Protein 1IUE (pdb70)

Nearest PDB structures (foldseek):
  1iue-assembly2_B  TM=1.009E+00  e=5.256E-23  Plasmodium falciparum 3D7
  6xtf-assembly1_D  TM=9.947E-01  e=3.012E-16  Gloeobacter violaceus PCC 7421
  1off-assembly1_A  TM=9.937E-01  e=4.416E-16  Synechocystis sp. PCC 6803
  4zhp-assembly1_A  TM=9.898E-01  e=1.078E-15  Solanum tuberosum
  5h92-assembly1_C  TM=9.887E-01  e=1.306E-15  Zea mays

CATH classification: 3.10.20.30

Secondary structure (DSSP, 8-state):
-EEEEEEEEBTEEEEEEEETTS-HHHHHHHTT-----SS-SSSSSTTEEEEEES-EE-TT--SS-HHHHHTTEEEGGG-EESS-EEEE---HHHHHT-/-EEEEEEEEBTEEEEEEEETTS-HHHHHHHTT-----SS-SSSSSTTEEEEEES-EE-TT--SS-HHHHHTTEEEGGG-EESS-EEEE---HHHHHH-

Sequence (196 aa):
AFYNITLRTNDGEKKIECNEDEYILDASERQNVELPYSCRGGSCSTCAAKLVEGEVDNDDQSYLDEEQIKKKYILLCTCYPKSDCVIETHKEDELHDMAFYNITLRTNDGEKKIECNEDEYILDASERQNVELPYSCRGGSCSTCAAKLVEGEVDNDDQSYLDEEQIKKKYILLCTCYPKSDCVIETHKEDELHDM

B-factor: mean 14.8, std 10.7, range [3.26, 58.79]

GO terms:
  GO:0020011 apicoplast (C, IDA)
  GO:0051537 2 iron, 2 sulfur cluster binding (F, IDA)
  GO:0005515 protein binding (F, IPI)

Organism: Plasmodium falciparum (isolate 3D7) (NCBI:txid36329)

Foldseek 3Di:
DKAWEWEQEPVGIDIWIAALPAFQQVRCVVVPNHAWDDPLQQQDLGWKKFWPDADKDQVSHDNDDPVLVVRRIHRRSRIGGPYHTYMYTPCSVVSVVD/DKAWEWEQEPVGIDIWIAALPAFQQVRCVVVPNHAWDDPLQQQDLGWKKFWPDADKDQVSHDNDDPVLVVRRIHRRSRIGGPYHTYMYTPCSVVSVPD

Structure (mmCIF, N/CA/C/O backbone):
data_1IUE
#
_entry.id   1IUE
#
_cell.length_a   49.000
_cell.length_b   50.573
_cell.length_c   52.480
_cell.angle_alpha   90.00
_cell.angle_beta   115.53
_cell.angle_gamma   90.00
#
_symmetry.space_group_name_H-M   'P 1 21 1'
#
loop_
_entity.id
_entity.type
_entity.pdbx_description
1 polymer FERREDOXIN
2 non-polymer 'SODIUM ION'
3 non-polymer 'FE2/S2 (INORGANIC) CLUSTER'
4 water water
#
loop_
_atom_site.group_PDB
_atom_site.id
_atom_site.type_symbol
_atom_site.label_atom_id
_atom_site.label_alt_id
_atom_site.label_comp_id
_atom_site.label_asym_id
_atom_site.label_entity_id
_atom_site.label_seq_id
_atom_site.pdbx_PDB_ins_code
_atom_site.Cartn_x
_atom_site.Cartn_y
_atom_site.Cartn_z
_atom_site.occupancy
_atom_site.B_iso_or_equiv
_atom_site.auth_seq_id
_atom_site.auth_comp_id
_atom_site.auth_asym_id
_atom_site.auth_atom_id
_atom_site.pdbx_PDB_model_num
ATOM 1 N N . ALA A 1 1 ? 30.268 -2.976 3.402 1.00 8.23 1 ALA A N 1
ATOM 2 C CA . ALA A 1 1 ? 30.665 -4.231 4.099 1.00 8.75 1 ALA A CA 1
ATOM 3 C C . ALA A 1 1 ? 30.766 -5.391 3.118 1.00 8.74 1 ALA A C 1
ATOM 4 O O . ALA A 1 1 ? 30.352 -5.279 1.964 1.00 9.28 1 ALA A O 1
ATOM 6 N N . PHE A 1 2 ? 31.331 -6.499 3.585 1.00 8.07 2 PHE A N 1
ATOM 7 C CA . PHE A 1 2 ? 31.467 -7.699 2.769 1.00 7.74 2 PHE A CA 1
ATOM 8 C C . PHE A 1 2 ? 30.442 -8.718 3.237 1.00 6.90 2 PHE A C 1
ATOM 9 O O . PHE A 1 2 ? 30.082 -8.751 4.412 1.00 5.90 2 PHE A O 1
ATOM 17 N N . TYR A 1 3 ? 29.969 -9.544 2.312 1.00 6.48 3 TYR A N 1
ATOM 18 C CA . TYR A 1 3 ? 29.010 -10.583 2.649 1.00 5.95 3 TYR A CA 1
ATOM 19 C C . TYR A 1 3 ? 29.510 -11.908 2.104 1.00 6.53 3 TYR A C 1
ATOM 20 O O . TYR A 1 3 ? 30.234 -11.949 1.107 1.00 6.51 3 TYR A O 1
ATOM 29 N N . ASN A 1 4 ? 29.143 -12.992 2.774 1.00 6.56 4 ASN A N 1
ATOM 30 C CA . ASN A 1 4 ? 29.562 -14.307 2.329 1.00 6.14 4 ASN A CA 1
ATOM 31 C C . ASN A 1 4 ? 28.500 -14.890 1.420 1.00 6.21 4 ASN A C 1
ATOM 32 O O . ASN A 1 4 ? 27.328 -14.981 1.789 1.00 6.95 4 ASN A O 1
ATOM 37 N N . ILE A 1 5 ? 28.924 -15.269 0.221 1.00 5.61 5 ILE A N 1
ATOM 38 C CA . ILE A 1 5 ? 28.024 -15.824 -0.775 1.00 6.73 5 ILE A CA 1
ATOM 39 C C . ILE A 1 5 ? 28.234 -17.323 -0.923 1.00 7.41 5 ILE A C 1
ATOM 40 O O . ILE A 1 5 ? 29.350 -17.787 -1.169 1.00 8.90 5 ILE A O 1
ATOM 45 N N . THR A 1 6 ? 27.159 -18.080 -0.755 1.00 7.14 6 THR A N 1
ATOM 46 C CA . THR A 1 6 ? 27.228 -19.522 -0.910 1.00 6.30 6 THR A CA 1
ATOM 47 C C . THR A 1 6 ? 26.737 -19.797 -2.321 1.00 7.09 6 THR A C 1
ATOM 48 O O . THR A 1 6 ? 25.554 -19.632 -2.621 1.00 7.87 6 THR A O 1
ATOM 52 N N . LEU A 1 7 ? 27.658 -20.197 -3.188 1.00 5.46 7 LEU A N 1
ATOM 53 C CA . LEU A 1 7 ? 27.330 -20.480 -4.576 1.00 5.91 7 LEU A CA 1
ATOM 54 C C . LEU A 1 7 ? 27.124 -21.968 -4.807 1.00 6.34 7 LEU A C 1
ATOM 55 O O . LEU A 1 7 ? 28.048 -22.765 -4.647 1.00 7.36 7 LEU A O 1
ATOM 60 N N . ARG A 1 8 ? 25.904 -22.339 -5.175 1.00 6.47 8 ARG A N 1
ATOM 61 C CA . ARG A 1 8 ? 25.589 -23.730 -5.453 1.00 7.70 8 ARG A CA 1
ATOM 62 C C . ARG A 1 8 ? 25.613 -23.857 -6.967 1.00 8.91 8 ARG A C 1
ATOM 63 O O . ARG A 1 8 ? 24.635 -23.567 -7.657 1.00 8.50 8 ARG A O 1
ATOM 71 N N . THR A 1 9 ? 26.772 -24.274 -7.465 1.00 10.50 9 THR A N 1
ATOM 72 C CA . THR A 1 9 ? 27.032 -24.408 -8.891 1.00 11.48 9 THR A CA 1
ATOM 73 C C . THR A 1 9 ? 26.788 -25.799 -9.461 1.00 13.48 9 THR A C 1
ATOM 74 O O . THR A 1 9 ? 26.268 -26.685 -8.786 1.00 14.03 9 THR A O 1
ATOM 78 N N . ASN A 1 10 ? 27.174 -25.970 -10.721 1.00 16.41 10 ASN A N 1
ATOM 79 C CA . ASN A 1 10 ? 27.027 -27.244 -11.409 1.00 19.26 10 ASN A CA 1
ATOM 80 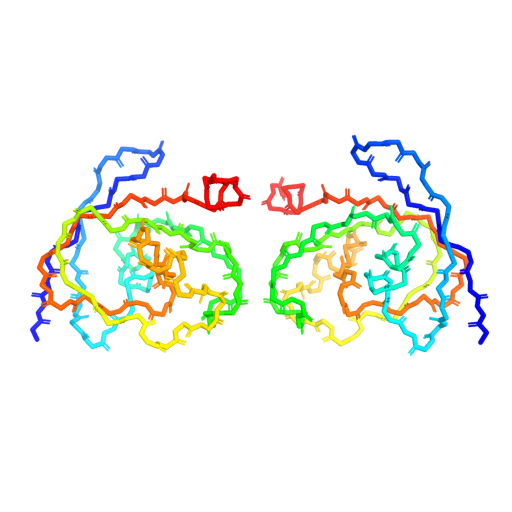C C . ASN A 1 10 ? 28.224 -28.117 -11.053 1.00 20.57 10 ASN A C 1
ATOM 81 O O . ASN A 1 10 ? 28.306 -29.276 -11.459 1.00 22.25 10 ASN A O 1
ATOM 86 N N . ASP A 1 11 ? 29.151 -27.546 -10.290 1.00 20.16 11 ASP A N 1
ATOM 87 C CA . ASP A 1 11 ? 30.350 -28.260 -9.872 1.00 21.61 11 ASP A CA 1
ATOM 88 C C . ASP A 1 11 ? 30.539 -28.183 -8.356 1.00 19.61 11 ASP A C 1
ATOM 89 O O . ASP A 1 11 ? 31.648 -27.968 -7.867 1.00 20.97 11 ASP A O 1
ATOM 94 N N . GLY A 1 12 ? 29.447 -28.352 -7.617 1.00 18.04 12 GLY A N 1
ATOM 95 C CA . GLY A 1 12 ? 29.524 -28.317 -6.167 1.00 15.61 12 GLY A CA 1
ATOM 96 C C . GLY A 1 12 ? 29.235 -26.967 -5.538 1.00 14.40 12 GLY A C 1
ATOM 97 O O . GLY A 1 12 ? 29.012 -25.974 -6.233 1.00 13.89 12 GLY A O 1
ATOM 98 N N . GLU A 1 13 ? 29.241 -26.934 -4.209 1.00 12.99 13 GLU A N 1
ATOM 99 C CA . GLU A 1 13 ? 28.980 -25.704 -3.473 1.00 11.42 13 GLU A CA 1
ATOM 100 C C . GLU A 1 13 ? 30.297 -25.003 -3.180 1.00 12.20 13 GLU A C 1
ATOM 101 O O . GLU A 1 13 ? 31.247 -25.621 -2.696 1.00 11.83 13 GLU A O 1
ATOM 107 N N . LYS A 1 14 ? 30.348 -23.710 -3.481 1.00 10.68 14 LYS A N 1
ATOM 108 C CA . LYS A 1 14 ? 31.551 -22.922 -3.263 1.00 11.33 14 LYS A CA 1
ATOM 109 C C . LYS A 1 14 ? 31.252 -21.718 -2.382 1.00 10.87 14 LYS A C 1
ATOM 110 O O . LYS A 1 14 ? 30.183 -21.118 -2.475 1.00 11.73 14 LYS A O 1
ATOM 116 N N . LYS A 1 15 ? 32.209 -21.373 -1.529 1.00 11.00 15 LYS A N 1
ATOM 117 C CA . LYS A 1 15 ? 32.069 -20.240 -0.625 1.00 10.80 15 LYS A CA 1
ATOM 118 C C . LYS A 1 15 ? 32.980 -19.110 -1.086 1.00 10.56 15 LYS A C 1
ATOM 119 O O . LYS A 1 15 ? 34.185 -19.302 -1.233 1.00 9.81 15 LYS A O 1
ATOM 125 N N . ILE A 1 16 ? 32.405 -17.936 -1.325 1.00 8.82 16 ILE A N 1
ATOM 126 C CA . ILE A 1 16 ? 33.192 -16.776 -1.732 1.00 8.69 16 ILE A CA 1
ATOM 127 C C . ILE A 1 16 ? 32.586 -15.552 -1.065 1.00 7.43 16 ILE A C 1
ATOM 128 O O . ILE A 1 16 ? 31.418 -15.568 -0.685 1.00 9.57 16 ILE A O 1
ATOM 133 N N . GLU A 1 17 ? 33.376 -14.499 -0.893 1.00 7.36 17 GLU A N 1
ATOM 134 C CA . GLU A 1 17 ? 32.833 -13.287 -0.298 1.00 7.56 17 GLU A CA 1
ATOM 135 C C . GLU A 1 17 ? 32.707 -12.265 -1.414 1.00 6.31 17 GLU A C 1
ATOM 136 O O . GLU A 1 17 ? 33.275 -12.436 -2.491 1.00 5.61 17 GLU A O 1
ATOM 142 N N . CYS A 1 18 ? 31.954 -11.205 -1.159 1.00 6.26 18 CYS A N 1
ATOM 143 C CA . CYS A 1 18 ? 31.763 -10.170 -2.161 1.00 5.80 18 CYS A CA 1
ATOM 144 C C . CYS A 1 18 ? 31.427 -8.871 -1.455 1.00 7.10 18 CYS A C 1
ATOM 145 O O . CYS A 1 18 ? 30.606 -8.853 -0.538 1.00 6.86 18 CYS A O 1
ATOM 148 N N . ASN A 1 19 ? 32.077 -7.788 -1.864 1.00 7.38 19 ASN A N 1
ATOM 149 C CA . ASN A 1 19 ? 31.814 -6.494 -1.258 1.00 8.89 19 ASN A CA 1
ATOM 150 C C . ASN A 1 19 ? 30.440 -6.070 -1.743 1.00 7.99 19 ASN A C 1
ATOM 151 O O . ASN A 1 19 ? 30.081 -6.319 -2.895 1.00 7.53 19 ASN A O 1
ATOM 156 N N . GLU A 1 20 ? 29.663 -5.441 -0.871 1.00 6.78 20 GLU A N 1
ATOM 157 C CA . GLU A 1 20 ? 28.330 -5.017 -1.263 1.00 6.19 20 GLU A CA 1
ATOM 158 C C . GLU A 1 20 ? 28.404 -3.967 -2.366 1.00 5.65 20 GLU A C 1
ATOM 159 O O . GLU A 1 20 ? 27.411 -3.689 -3.033 1.00 6.33 20 GLU A O 1
ATOM 165 N N . ASP A 1 21 ? 29.591 -3.402 -2.566 1.00 6.24 21 ASP A N 1
ATOM 166 C CA . ASP A 1 21 ? 29.789 -2.383 -3.592 1.00 6.88 21 ASP A CA 1
ATOM 167 C C . ASP A 1 21 ? 30.384 -2.922 -4.895 1.00 6.47 21 ASP A C 1
ATOM 168 O O . ASP A 1 21 ? 30.840 -2.154 -5.743 1.00 8.20 21 ASP A O 1
ATOM 173 N N . GLU A 1 22 ? 30.381 -4.242 -5.051 1.00 5.28 22 GLU A N 1
ATOM 174 C CA . GLU A 1 22 ? 30.890 -4.862 -6.270 1.00 5.05 22 GLU A CA 1
ATOM 175 C C . GLU A 1 22 ? 29.950 -5.975 -6.707 1.00 5.50 22 GLU A C 1
ATOM 176 O O . GLU A 1 22 ? 29.158 -6.483 -5.908 1.00 4.98 22 GLU A O 1
ATOM 182 N N . TYR A 1 23 ? 30.042 -6.350 -7.978 1.00 5.53 23 TYR A N 1
ATOM 183 C CA . TYR A 1 23 ? 29.197 -7.401 -8.531 1.00 5.25 23 TYR A CA 1
ATOM 184 C C . TYR A 1 23 ? 29.699 -8.789 -8.164 1.00 5.51 23 TYR A C 1
ATOM 185 O O . TYR A 1 23 ? 30.904 -9.044 -8.140 1.00 7.10 23 TYR A O 1
ATOM 194 N N . ILE A 1 24 ? 28.757 -9.684 -7.895 1.00 5.98 24 ILE A N 1
ATOM 195 C CA . ILE A 1 24 ? 29.069 -11.055 -7.516 1.00 5.98 24 ILE A CA 1
ATOM 196 C C . ILE A 1 24 ? 29.925 -11.788 -8.550 1.00 5.79 24 ILE A C 1
ATOM 197 O O . ILE A 1 24 ? 30.817 -12.560 -8.190 1.00 4.85 24 ILE A O 1
ATOM 202 N N . LEU A 1 25 ? 29.671 -11.544 -9.830 1.00 5.08 25 LEU A N 1
ATOM 203 C CA . LEU A 1 25 ? 30.448 -12.206 -10.873 1.00 5.55 25 LEU A CA 1
ATOM 204 C C . LEU A 1 25 ? 31.940 -11.916 -10.747 1.00 5.12 25 LEU A C 1
ATOM 205 O O . LEU A 1 25 ? 32.761 -12.831 -10.787 1.00 6.96 25 LEU A O 1
ATOM 210 N N . ASP A 1 26 ? 32.293 -10.643 -10.594 1.00 5.68 26 ASP A N 1
ATOM 211 C CA . ASP A 1 26 ? 33.699 -10.267 -10.479 1.00 6.16 26 ASP A CA 1
ATOM 212 C C . ASP A 1 26 ? 34.336 -10.828 -9.214 1.00 6.27 26 ASP A C 1
ATOM 213 O O . ASP A 1 26 ? 35.460 -11.326 -9.249 1.00 6.09 26 ASP A O 1
ATOM 218 N N . ALA A 1 27 ? 33.615 -10.758 -8.099 1.00 4.46 27 ALA A N 1
ATOM 219 C CA . ALA A 1 27 ? 34.137 -11.274 -6.838 1.00 5.91 27 ALA A CA 1
ATOM 220 C C . ALA A 1 27 ? 34.387 -12.773 -6.957 1.00 6.54 27 ALA A C 1
ATOM 221 O O . ALA A 1 27 ? 35.434 -13.278 -6.552 1.00 6.46 27 ALA A O 1
ATOM 223 N N . SER A 1 28 ? 33.417 -13.482 -7.523 1.00 5.10 28 SER A N 1
ATOM 224 C CA . SER A 1 28 ? 33.530 -14.924 -7.686 1.00 6.49 28 SER A CA 1
ATOM 225 C C . SER A 1 28 ? 34.740 -15.294 -8.541 1.00 6.82 28 SER A C 1
ATOM 226 O O . SER A 1 28 ? 35.508 -16.194 -8.198 1.00 6.95 28 SER A O 1
ATOM 229 N N . GLU A 1 29 ? 34.914 -14.588 -9.651 1.00 6.10 29 GLU A N 1
ATOM 230 C CA . GLU A 1 29 ? 36.025 -14.862 -10.549 1.00 6.69 29 GLU A CA 1
ATOM 231 C C . GLU A 1 29 ? 37.410 -14.716 -9.925 1.00 7.65 29 GLU A C 1
ATOM 232 O O . GLU A 1 29 ? 38.276 -15.562 -10.147 1.00 6.68 29 GLU A O 1
ATOM 238 N N . ARG A 1 30 ? 37.635 -13.665 -9.142 1.00 6.61 30 ARG A N 1
ATOM 239 C CA . ARG A 1 30 ? 38.958 -13.500 -8.545 1.00 6.83 30 ARG A CA 1
ATOM 240 C C . ARG A 1 30 ? 39.221 -14.553 -7.468 1.00 6.87 30 ARG A C 1
ATOM 241 O O . ARG A 1 30 ? 40.374 -14.824 -7.119 1.00 6.75 30 ARG A O 1
ATOM 249 N N . GLN A 1 31 ? 38.153 -15.152 -6.951 1.00 5.27 31 GLN A N 1
ATOM 250 C CA . GLN A 1 31 ? 38.293 -16.187 -5.934 1.00 6.44 31 GLN A CA 1
ATOM 251 C C . GLN A 1 31 ? 38.243 -17.561 -6.596 1.00 6.22 31 GLN A C 1
ATOM 252 O O . GLN A 1 31 ? 37.962 -18.580 -5.963 1.00 6.65 31 GLN A O 1
ATOM 258 N N . ASN A 1 32 ? 38.514 -17.553 -7.897 1.00 7.34 32 ASN A N 1
ATOM 259 C CA . ASN A 1 32 ? 38.583 -18.755 -8.715 1.00 8.53 32 ASN A CA 1
ATOM 260 C C . ASN A 1 32 ? 37.341 -19.623 -8.854 1.00 9.03 32 ASN A C 1
ATOM 261 O O . ASN A 1 32 ? 37.442 -20.846 -8.980 1.00 10.23 32 ASN A O 1
ATOM 266 N N . VAL A 1 33 ? 36.172 -18.995 -8.827 1.00 7.36 33 VAL A N 1
ATOM 267 C CA . VAL A 1 33 ? 34.922 -19.718 -9.015 1.00 7.52 33 VAL A CA 1
ATOM 268 C C . VAL A 1 33 ? 34.347 -19.208 -10.331 1.00 7.87 33 VAL A C 1
ATOM 269 O O . VAL A 1 33 ? 33.733 -18.143 -10.385 1.00 9.06 33 VAL A O 1
ATOM 273 N N . GLU A 1 34 ? 34.575 -19.975 -11.393 1.00 8.32 34 GLU A N 1
ATOM 274 C CA . GLU A 1 34 ? 34.116 -19.625 -12.733 1.00 10.22 34 GLU A CA 1
ATOM 275 C C . GLU A 1 34 ? 32.598 -19.686 -12.855 1.00 8.25 34 GLU A C 1
ATOM 276 O O . GLU A 1 34 ? 31.979 -20.679 -12.479 1.00 10.66 34 GLU A O 1
ATOM 282 N N . LEU A 1 35 ? 32.008 -18.621 -13.389 1.00 7.44 35 LEU A N 1
ATOM 283 C CA . LEU A 1 35 ? 30.563 -18.553 -13.575 1.00 6.84 35 LEU A CA 1
ATOM 284 C C . LEU A 1 35 ? 30.252 -18.185 -15.023 1.00 6.28 35 LEU A C 1
ATOM 285 O O . LEU A 1 35 ? 31.059 -17.547 -15.698 1.00 7.54 35 LEU A O 1
ATOM 290 N N . PRO A 1 36 ? 29.071 -18.583 -15.522 1.00 6.38 36 PRO A N 1
ATOM 291 C CA . PRO A 1 36 ? 28.707 -18.266 -16.905 1.00 5.94 36 PRO A CA 1
ATOM 292 C C . PRO A 1 36 ? 28.440 -16.782 -17.132 1.00 5.22 36 PRO A C 1
ATOM 293 O O . PRO A 1 36 ? 27.984 -16.076 -16.231 1.00 5.55 36 PRO A O 1
ATOM 297 N N . TYR A 1 37 ? 28.733 -16.322 -18.345 1.00 5.96 37 TYR A N 1
ATOM 298 C CA . TYR A 1 37 ? 28.529 -14.929 -18.721 1.00 7.00 37 TYR A CA 1
ATOM 299 C C . TYR A 1 37 ? 28.844 -14.733 -20.198 1.00 6.41 37 TYR A C 1
ATOM 300 O O . TYR A 1 37 ? 29.430 -15.603 -20.843 1.00 6.78 37 TYR A O 1
ATOM 309 N N . SER A 1 38 ? 28.446 -13.579 -20.725 1.00 7.46 38 SER A N 1
ATOM 310 C CA . SER A 1 38 ? 28.745 -13.229 -22.104 1.00 7.74 38 SER A CA 1
ATOM 311 C C . SER A 1 38 ? 28.853 -11.709 -22.223 1.00 7.77 38 SER A C 1
ATOM 312 O O . SER A 1 38 ? 29.958 -11.178 -22.319 1.00 7.47 38 SER A O 1
ATOM 315 N N . CYS A 1 39 ? 27.727 -11.003 -22.175 1.00 7.22 39 CYS A N 1
ATOM 316 C CA . CYS A 1 39 ? 27.762 -9.547 -22.307 1.00 7.96 39 CYS A CA 1
ATOM 317 C C . CYS A 1 39 ? 28.375 -8.829 -21.105 1.00 7.42 39 CYS A C 1
ATOM 318 O O . CYS A 1 39 ? 28.996 -7.778 -21.260 1.00 8.57 39 CYS A O 1
ATOM 321 N N . ARG A 1 40 ? 28.192 -9.395 -19.914 1.00 6.73 40 ARG A N 1
ATOM 322 C CA . ARG A 1 40 ? 28.714 -8.814 -18.673 1.00 6.18 40 ARG A CA 1
ATOM 323 C C . ARG A 1 40 ? 28.168 -7.411 -18.407 1.00 7.70 40 ARG A C 1
ATOM 324 O O . ARG A 1 40 ? 28.735 -6.665 -17.606 1.00 7.70 40 ARG A O 1
ATOM 332 N N . GLY A 1 41 ? 27.066 -7.059 -19.065 1.00 7.50 41 GLY A N 1
ATOM 333 C CA . GLY A 1 41 ? 26.495 -5.735 -18.887 1.00 8.29 41 GLY A CA 1
ATOM 334 C C . GLY A 1 41 ? 25.078 -5.696 -18.345 1.00 7.85 41 GLY A C 1
ATOM 335 O O . GLY A 1 41 ? 24.501 -4.618 -18.193 1.00 8.43 41 GLY A O 1
ATOM 336 N N . GLY A 1 42 ? 24.512 -6.868 -18.067 1.00 5.93 42 GLY A N 1
ATOM 337 C CA . GLY A 1 42 ? 23.165 -6.937 -17.527 1.00 7.60 42 GLY A CA 1
ATOM 338 C C . GLY A 1 42 ? 22.032 -7.003 -18.540 1.00 7.33 42 GLY A C 1
ATOM 339 O O . GLY A 1 42 ? 20.863 -7.030 -18.153 1.00 6.62 42 GLY A O 1
ATOM 340 N N . SER A 1 43 ? 22.356 -7.050 -19.829 1.00 8.17 43 SER A N 1
ATOM 341 C CA . SER A 1 43 ? 21.313 -7.085 -20.852 1.00 8.20 43 SER A CA 1
ATOM 342 C C . SER A 1 43 ? 21.040 -8.440 -21.502 1.00 6.77 43 SER A C 1
ATOM 343 O O . SER A 1 43 ? 20.214 -8.525 -22.415 1.00 7.25 43 SER A O 1
ATOM 346 N N . CYS A 1 44 ? 21.715 -9.495 -21.051 1.00 7.08 44 CYS A N 1
ATOM 347 C CA . CYS A 1 44 ? 21.485 -10.818 -21.630 1.00 6.01 44 CYS A CA 1
ATOM 348 C C . CYS A 1 44 ? 21.122 -11.853 -20.564 1.00 6.92 44 CYS A C 1
ATOM 349 O O . CYS A 1 44 ? 20.923 -11.511 -19.400 1.00 7.17 44 CYS A O 1
ATOM 352 N N . SER A 1 45 ? 21.035 -13.117 -20.961 1.00 5.98 45 SER A N 1
ATOM 353 C CA . SER A 1 45 ? 20.642 -14.180 -20.039 1.00 5.40 45 SER A CA 1
ATOM 354 C C . SER A 1 45 ? 21.732 -15.153 -19.601 1.00 6.51 45 SER A C 1
ATOM 355 O O . SER A 1 45 ? 21.505 -15.987 -18.724 1.00 7.16 45 SER A O 1
ATOM 358 N N . THR A 1 46 ? 22.912 -15.045 -20.196 1.00 5.61 46 THR A N 1
ATOM 359 C CA . THR A 1 46 ? 24.008 -15.966 -19.908 1.00 6.02 46 THR A CA 1
ATOM 360 C C . THR A 1 46 ? 24.420 -16.188 -18.450 1.00 5.13 46 THR A C 1
ATOM 361 O O . THR A 1 46 ? 24.668 -17.323 -18.042 1.00 5.33 46 THR A O 1
ATOM 365 N N . CYS A 1 47 ? 24.486 -15.119 -17.664 1.00 4.58 47 CYS A N 1
ATOM 366 C CA . CYS A 1 47 ? 24.917 -15.226 -16.266 1.00 3.84 47 CYS A CA 1
ATOM 367 C C . CYS A 1 47 ? 23.790 -15.461 -15.262 1.00 5.94 47 CYS A C 1
ATOM 368 O O . CYS A 1 47 ? 24.002 -15.365 -14.049 1.00 5.00 47 CYS A O 1
ATOM 371 N N . ALA A 1 48 ? 22.601 -15.774 -15.760 1.00 5.80 48 ALA A N 1
ATOM 372 C CA . ALA A 1 48 ? 21.441 -15.996 -14.903 1.00 5.69 48 ALA A CA 1
ATOM 373 C C . ALA A 1 48 ? 21.688 -16.930 -13.722 1.00 5.94 48 ALA A C 1
ATOM 374 O O . ALA A 1 48 ? 22.319 -17.976 -13.858 1.00 5.86 48 ALA A O 1
ATOM 376 N N . ALA A 1 49 ? 21.178 -16.531 -12.561 1.00 5.62 49 ALA A N 1
ATOM 377 C CA . ALA A 1 49 ? 21.293 -17.315 -11.336 1.00 5.44 49 ALA A CA 1
ATOM 378 C C . ALA A 1 49 ? 19.974 -17.162 -10.586 1.00 6.37 49 ALA A C 1
ATOM 379 O O . ALA A 1 49 ? 19.096 -16.414 -11.019 1.00 6.99 49 ALA A O 1
ATOM 381 N N . LYS A 1 50 ? 19.828 -17.872 -9.471 1.00 5.86 50 LYS A N 1
ATOM 382 C CA . LYS A 1 50 ? 18.607 -17.780 -8.683 1.00 6.37 50 LYS A CA 1
ATOM 383 C C . LYS A 1 50 ? 18.924 -17.569 -7.208 1.00 6.73 50 LYS A C 1
ATOM 384 O O . LYS A 1 50 ? 19.740 -18.286 -6.621 1.00 5.62 50 LYS A O 1
ATOM 390 N N . LEU A 1 51 ? 18.271 -16.573 -6.618 1.00 6.57 51 LEU A N 1
ATOM 391 C CA . LEU A 1 51 ? 18.473 -16.236 -5.216 1.00 7.29 51 LEU A CA 1
ATOM 392 C C . LEU A 1 51 ? 17.655 -17.145 -4.303 1.00 8.00 51 LEU A C 1
ATOM 393 O O . LEU A 1 51 ? 16.425 -17.092 -4.302 1.00 9.68 51 LEU A O 1
ATOM 398 N N . VAL A 1 52 ? 18.344 -17.983 -3.532 1.00 7.16 52 VAL A N 1
ATOM 399 C CA . VAL A 1 52 ? 17.677 -18.905 -2.616 1.00 7.26 52 VAL A CA 1
ATOM 400 C C . VAL A 1 52 ? 17.394 -18.233 -1.279 1.00 7.66 52 VAL A C 1
ATOM 401 O O . VAL A 1 52 ? 16.314 -18.388 -0.706 1.00 7.53 52 VAL A O 1
ATOM 405 N N . GLU A 1 53 ? 18.371 -17.482 -0.787 1.00 8.30 53 GLU A N 1
ATOM 406 C CA . GLU A 1 53 ? 18.224 -16.790 0.480 1.00 8.84 53 GLU A CA 1
ATOM 407 C C . GLU A 1 53 ? 19.131 -15.573 0.506 1.00 9.03 53 GLU A C 1
ATOM 408 O O . GLU A 1 53 ? 20.227 -15.593 -0.057 1.00 7.94 53 GLU A O 1
ATOM 414 N N . GLY A 1 54 ? 18.662 -14.511 1.151 1.00 8.96 54 GLY A N 1
ATOM 415 C CA . GLY A 1 54 ? 19.453 -13.299 1.238 1.00 7.68 54 GLY A CA 1
ATOM 416 C C . GLY A 1 54 ? 18.862 -12.137 0.465 1.00 7.23 54 GLY A C 1
ATOM 417 O O . GLY A 1 54 ? 17.824 -12.266 -0.190 1.00 8.49 54 GLY A O 1
ATOM 418 N N . GLU A 1 55 ? 19.535 -10.994 0.549 1.00 7.73 55 GLU A N 1
ATOM 419 C CA . GLU A 1 55 ? 19.103 -9.779 -0.129 1.00 8.95 55 GLU A CA 1
ATOM 420 C C . GLU A 1 55 ? 20.148 -9.341 -1.145 1.00 8.29 55 GLU A C 1
ATOM 421 O O . GLU A 1 55 ? 21.346 -9.499 -0.917 1.00 8.29 55 GLU A O 1
ATOM 427 N N . VAL A 1 56 ? 19.688 -8.783 -2.262 1.00 8.16 56 VAL A N 1
ATOM 428 C CA . VAL A 1 56 ? 20.587 -8.307 -3.307 1.00 7.91 56 VAL A CA 1
ATOM 429 C C . VAL A 1 56 ? 20.058 -7.030 -3.945 1.00 7.56 56 VAL A C 1
ATOM 430 O O . VAL A 1 56 ? 18.911 -6.637 -3.724 1.00 7.37 56 VAL A O 1
ATOM 434 N N . ASP A 1 57 ? 20.919 -6.376 -4.719 1.00 7.10 57 ASP A N 1
ATOM 435 C CA . ASP A 1 57 ? 20.547 -5.175 -5.457 1.00 7.68 57 ASP A CA 1
ATOM 436 C C . ASP A 1 57 ? 20.988 -5.481 -6.879 1.00 7.83 57 ASP A C 1
ATOM 437 O O . ASP A 1 57 ? 22.172 -5.376 -7.207 1.00 8.67 57 ASP A O 1
ATOM 442 N N . ASN A 1 58 ? 20.034 -5.876 -7.713 1.00 7.59 58 ASN A N 1
ATOM 443 C CA . ASN A 1 58 ? 20.313 -6.228 -9.099 1.00 6.95 58 ASN A CA 1
ATOM 444 C C . ASN A 1 58 ? 19.634 -5.224 -10.026 1.00 8.20 58 ASN A C 1
ATOM 445 O O . ASN A 1 58 ? 19.344 -5.537 -11.178 1.00 8.37 58 ASN A O 1
ATOM 450 N N . ASP A 1 59 ? 19.383 -4.016 -9.526 1.00 8.45 59 ASP A N 1
ATOM 451 C CA . ASP A 1 59 ? 18.717 -3.001 -10.334 1.00 9.28 59 ASP A CA 1
ATOM 452 C C . ASP A 1 59 ? 19.509 -2.565 -11.566 1.00 9.35 59 ASP A C 1
ATOM 453 O O . ASP A 1 59 ? 18.953 -1.956 -12.477 1.00 8.96 59 ASP A O 1
ATOM 458 N N . ASP A 1 60 ? 20.802 -2.874 -11.602 1.00 7.66 60 ASP A N 1
ATOM 459 C CA . ASP A 1 60 ? 21.616 -2.507 -12.753 1.00 8.95 60 ASP A CA 1
ATOM 460 C C . ASP A 1 60 ? 21.357 -3.426 -13.943 1.00 9.08 60 ASP A C 1
ATOM 461 O O . ASP A 1 60 ? 21.802 -3.147 -15.057 1.00 10.80 60 ASP A O 1
ATOM 466 N N . GLN A 1 61 ? 20.637 -4.519 -13.706 1.00 8.94 61 GLN A N 1
ATOM 467 C CA . GLN A 1 61 ? 20.318 -5.462 -14.775 1.00 8.62 61 GLN A CA 1
ATOM 468 C C . GLN A 1 61 ? 19.193 -4.862 -15.612 1.00 9.51 61 GLN A C 1
ATOM 469 O O . GLN A 1 61 ? 18.541 -3.914 -15.177 1.00 9.11 61 GLN A O 1
ATOM 475 N N . SER A 1 62 ? 18.967 -5.402 -16.807 1.00 10.23 62 SER A N 1
ATOM 476 C CA . SER A 1 62 ? 17.907 -4.885 -17.670 1.00 10.45 62 SER A CA 1
ATOM 477 C C . SER A 1 62 ? 17.203 -5.950 -18.511 1.00 12.09 62 SER A C 1
ATOM 478 O O . SER A 1 62 ? 16.170 -5.677 -19.123 1.00 15.34 62 SER A O 1
ATOM 481 N N . TYR A 1 63 ? 17.746 -7.162 -18.535 1.00 10.40 63 TYR A N 1
ATOM 482 C CA . TYR A 1 63 ? 17.151 -8.232 -19.330 1.00 8.99 63 TYR A CA 1
ATOM 483 C C . TYR A 1 63 ? 15.934 -8.904 -18.695 1.00 9.25 63 TYR A C 1
ATOM 484 O O . TYR A 1 63 ? 14.917 -9.110 -19.358 1.00 10.39 63 TYR A O 1
ATOM 493 N N . LEU A 1 64 ? 16.035 -9.247 -17.415 1.00 8.57 64 LEU A N 1
ATOM 494 C CA . LEU A 1 64 ? 14.934 -9.909 -16.721 1.00 7.71 64 LEU A CA 1
ATOM 495 C C . LEU A 1 64 ? 13.711 -9.015 -16.566 1.00 8.79 64 LEU A C 1
ATOM 496 O O . LEU A 1 64 ? 13.839 -7.827 -16.274 1.00 8.29 64 LEU A O 1
ATOM 501 N N . ASP A 1 65 ? 12.527 -9.589 -16.763 1.00 10.27 65 ASP A N 1
ATOM 502 C CA . ASP A 1 65 ? 11.294 -8.831 -16.595 1.00 12.40 65 ASP A CA 1
ATOM 503 C C . ASP A 1 65 ? 10.822 -9.026 -15.157 1.00 12.95 65 ASP A C 1
ATOM 504 O O . ASP A 1 65 ? 11.379 -9.844 -14.425 1.00 12.13 65 ASP A O 1
ATOM 509 N N . GLU A 1 66 ? 9.800 -8.279 -14.753 1.00 13.54 66 GLU A N 1
ATOM 510 C CA . GLU A 1 66 ? 9.290 -8.364 -13.387 1.00 14.40 66 GLU A CA 1
ATOM 511 C C . GLU A 1 66 ? 8.883 -9.771 -12.962 1.00 12.61 66 GLU A C 1
ATOM 512 O O . GLU A 1 66 ? 9.092 -10.158 -11.813 1.00 11.54 66 GLU A O 1
ATOM 518 N N . GLU A 1 67 ? 8.304 -10.536 -13.882 1.00 12.19 67 GLU A N 1
ATOM 519 C CA . GLU A 1 67 ? 7.882 -11.897 -13.570 1.00 13.32 67 GLU A CA 1
ATOM 520 C C . GLU A 1 67 ? 9.074 -12.770 -13.194 1.00 11.72 67 GLU A C 1
ATOM 521 O O . GLU A 1 67 ? 9.013 -13.552 -12.245 1.00 12.65 67 GLU A O 1
ATOM 527 N N . GLN A 1 68 ? 10.160 -12.629 -13.944 1.00 10.43 68 GLN A N 1
ATOM 528 C CA . GLN A 1 68 ? 11.363 -13.409 -13.692 1.00 9.17 68 GLN A CA 1
ATOM 529 C C . GLN A 1 68 ? 12.044 -12.953 -12.408 1.00 8.60 68 GLN A C 1
ATOM 530 O O . GLN A 1 68 ? 12.574 -13.768 -11.653 1.00 9.39 68 GLN A O 1
ATOM 536 N N . ILE A 1 69 ? 12.021 -11.649 -12.158 1.00 8.19 69 ILE A N 1
ATOM 537 C CA . ILE A 1 69 ? 12.628 -11.100 -10.953 1.00 9.16 69 ILE A CA 1
ATOM 538 C C . ILE A 1 69 ? 11.862 -11.601 -9.732 1.00 10.25 69 ILE A C 1
ATOM 539 O O . ILE A 1 69 ? 12.458 -11.988 -8.727 1.00 9.91 69 ILE A O 1
ATOM 544 N N . LYS A 1 70 ? 10.537 -11.602 -9.830 1.00 10.48 70 LYS A N 1
ATOM 545 C CA . LYS A 1 70 ? 9.698 -12.066 -8.735 1.00 12.75 70 LYS A CA 1
ATOM 546 C C . LYS A 1 70 ? 10.016 -13.529 -8.434 1.00 11.06 70 LYS A C 1
ATOM 547 O O . LYS A 1 70 ? 9.908 -13.973 -7.291 1.00 12.54 70 LYS A O 1
ATOM 553 N N . LYS A 1 71 ? 10.411 -14.272 -9.467 1.00 10.44 71 LYS A N 1
ATOM 554 C CA . LYS A 1 71 ? 10.751 -15.682 -9.317 1.00 10.98 71 LYS A CA 1
ATOM 555 C C . LYS A 1 71 ? 12.175 -15.878 -8.804 1.00 9.96 71 LYS A C 1
ATOM 556 O O . LYS A 1 71 ? 12.720 -16.983 -8.854 1.00 10.51 71 LYS A O 1
ATOM 562 N N . LYS A 1 72 ? 12.765 -14.786 -8.329 1.00 9.41 72 LYS A N 1
ATOM 563 C CA . LYS A 1 72 ? 14.106 -14.775 -7.744 1.00 9.96 72 LYS A CA 1
ATOM 564 C C . LYS A 1 72 ? 15.311 -14.912 -8.665 1.00 8.59 72 LYS A C 1
ATOM 565 O O . LYS A 1 72 ? 16.407 -15.238 -8.206 1.00 8.07 72 LYS A O 1
ATOM 571 N N . TYR A 1 73 ? 15.136 -14.668 -9.957 1.00 7.02 73 TYR A N 1
ATOM 572 C CA . TYR A 1 73 ? 16.278 -14.763 -10.852 1.00 6.14 73 TYR A CA 1
ATOM 573 C C . TYR A 1 73 ? 17.075 -13.472 -10.790 1.00 6.19 73 TYR A C 1
ATOM 574 O O . TYR A 1 73 ? 16.517 -12.389 -10.605 1.00 7.72 73 TYR A O 1
ATOM 583 N N . ILE A 1 74 ? 18.389 -13.596 -10.928 1.00 5.89 74 ILE A N 1
ATOM 584 C CA . ILE A 1 74 ? 19.268 -12.440 -10.885 1.00 5.30 74 ILE A CA 1
ATOM 585 C C . ILE A 1 74 ? 20.403 -12.641 -11.874 1.00 5.65 74 ILE A C 1
ATOM 586 O O . ILE A 1 74 ? 20.766 -13.773 -12.188 1.00 6.27 74 ILE A O 1
ATOM 591 N N . LEU A 1 75 ? 20.945 -11.537 -12.374 1.00 5.15 75 LEU A N 1
ATOM 592 C CA . LEU A 1 75 ? 22.059 -11.585 -13.309 1.00 4.20 75 LEU A CA 1
ATOM 593 C C . LEU A 1 75 ? 23.282 -11.169 -12.502 1.00 5.18 75 LEU A C 1
ATOM 594 O O . LEU A 1 75 ? 23.434 -10.001 -12.134 1.00 4.35 75 LEU A O 1
ATOM 599 N N . LEU A 1 76 ? 24.148 -12.140 -12.229 1.00 5.77 76 LEU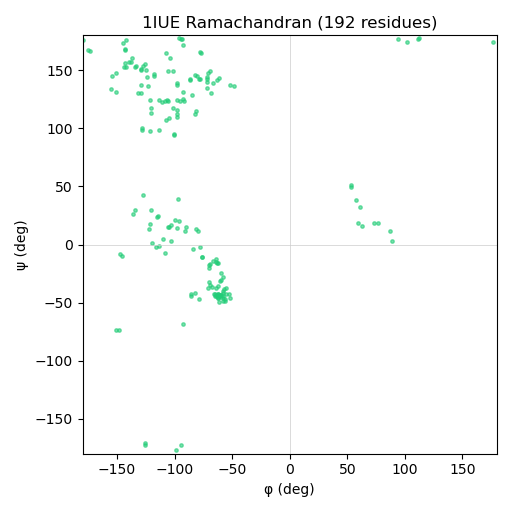 A N 1
ATOM 600 C CA . LEU A 1 76 ? 25.339 -11.926 -11.410 1.00 4.71 76 LEU A CA 1
ATOM 601 C C . LEU A 1 76 ? 26.362 -10.894 -11.879 1.00 6.06 76 LEU A C 1
ATOM 602 O O . LEU A 1 76 ? 27.103 -10.350 -11.060 1.00 5.46 76 LEU A O 1
ATOM 607 N N . CYS A 1 77 ? 26.406 -10.621 -13.178 1.00 4.75 77 CYS A N 1
ATOM 608 C CA . CYS A 1 77 ? 27.357 -9.649 -13.710 1.00 4.63 77 CYS A CA 1
ATOM 609 C C . CYS A 1 77 ? 27.006 -8.232 -13.269 1.00 4.18 77 CYS A C 1
ATOM 610 O O . CYS A 1 77 ? 27.836 -7.330 -13.349 1.00 5.88 77 CYS A O 1
ATOM 613 N N . THR A 1 78 ? 25.774 -8.041 -12.806 1.00 4.55 78 THR A N 1
ATOM 614 C CA . THR A 1 78 ? 25.315 -6.727 -12.366 1.00 4.78 78 THR A CA 1
ATOM 615 C C . THR A 1 78 ? 24.565 -6.814 -11.039 1.00 5.76 78 THR A C 1
ATOM 616 O O . THR A 1 78 ? 23.690 -5.997 -10.757 1.00 5.95 78 THR A O 1
ATOM 620 N N . CYS A 1 79 ? 24.927 -7.791 -10.215 1.00 5.76 79 CYS A N 1
ATOM 621 C CA . CYS A 1 79 ? 24.256 -7.994 -8.936 1.00 4.53 79 CYS A CA 1
ATOM 622 C C . CYS A 1 79 ? 25.121 -7.724 -7.704 1.00 5.21 79 CYS A C 1
ATOM 623 O O . CYS A 1 79 ? 26.189 -8.313 -7.543 1.00 5.09 79 CYS A O 1
ATOM 626 N N . TYR A 1 80 ? 24.646 -6.834 -6.836 1.00 4.16 80 TYR A N 1
ATOM 627 C CA . TYR A 1 80 ? 25.348 -6.502 -5.596 1.00 6.10 80 TYR A CA 1
ATOM 628 C C . TYR A 1 80 ? 24.725 -7.292 -4.458 1.00 6.03 80 TYR A C 1
ATOM 629 O O . TYR A 1 80 ? 23.505 -7.428 -4.393 1.00 7.76 80 TYR A O 1
ATOM 638 N N . PRO A 1 81 ? 25.550 -7.817 -3.543 1.00 6.99 81 PRO A N 1
ATOM 639 C CA . PRO A 1 81 ? 24.983 -8.569 -2.423 1.00 6.67 81 PRO A CA 1
ATOM 640 C C . PRO A 1 81 ? 24.654 -7.553 -1.331 1.00 6.34 81 PRO A C 1
ATOM 641 O O . PRO A 1 81 ? 25.394 -6.590 -1.139 1.00 6.92 81 PRO A O 1
ATOM 645 N N . LYS A 1 82 ? 23.541 -7.745 -0.632 1.00 7.34 82 LYS A N 1
ATOM 646 C CA . LYS A 1 82 ? 23.171 -6.823 0.435 1.00 7.03 82 LYS A CA 1
ATOM 647 C C . LYS A 1 82 ? 23.017 -7.542 1.769 1.00 8.39 82 LYS A C 1
ATOM 648 O O . LYS A 1 82 ? 22.493 -6.993 2.740 1.00 9.17 82 LYS A O 1
ATOM 654 N N . SER A 1 83 ? 23.501 -8.779 1.793 1.00 7.81 83 SER A N 1
ATOM 655 C CA . SER A 1 83 ? 23.493 -9.634 2.976 1.00 7.06 83 SER A CA 1
ATOM 656 C C . SER A 1 83 ? 24.146 -10.942 2.550 1.00 7.21 83 SER A C 1
ATOM 657 O O . SER A 1 83 ? 24.498 -11.110 1.380 1.00 5.68 83 SER A O 1
ATOM 660 N N . ASP A 1 84 ? 24.332 -11.858 3.494 1.00 7.65 84 ASP A N 1
ATOM 661 C CA . ASP A 1 84 ? 24.893 -13.157 3.148 1.00 7.63 84 ASP A CA 1
ATOM 662 C C . ASP A 1 84 ? 23.851 -13.739 2.204 1.00 7.31 84 ASP A C 1
ATOM 663 O O . ASP A 1 84 ? 22.652 -13.544 2.408 1.00 6.65 84 ASP A O 1
ATOM 668 N N . CYS A 1 85 ? 24.295 -14.435 1.166 1.00 6.03 85 CYS A N 1
ATOM 669 C CA . CYS A 1 85 ? 23.364 -15.014 0.204 1.00 7.01 85 CYS A CA 1
ATOM 670 C C . CYS A 1 85 ? 23.677 -16.457 -0.146 1.00 7.36 85 CYS A C 1
ATOM 671 O O . CYS A 1 85 ? 24.820 -16.900 -0.058 1.00 8.54 85 CYS A O 1
ATOM 674 N N . VAL A 1 86 ? 22.635 -17.181 -0.540 1.00 7.41 86 VAL A N 1
ATOM 675 C CA . VAL A 1 86 ? 22.761 -18.561 -0.992 1.00 6.88 86 VAL A CA 1
ATOM 676 C C . VAL A 1 86 ? 22.200 -18.451 -2.401 1.00 7.57 86 VAL A C 1
ATOM 677 O O . VAL A 1 86 ? 21.014 -18.180 -2.574 1.00 6.75 86 VAL A O 1
ATOM 681 N N . ILE A 1 87 ? 23.057 -18.648 -3.397 1.00 6.30 87 ILE A N 1
ATOM 682 C CA . ILE A 1 87 ? 22.663 -18.514 -4.795 1.00 7.14 87 ILE A CA 1
ATOM 683 C C . ILE A 1 87 ? 22.924 -19.765 -5.624 1.00 6.15 87 ILE A C 1
ATOM 684 O O . ILE A 1 87 ? 23.978 -20.382 -5.501 1.00 7.38 87 ILE A O 1
ATOM 689 N N . GLU A 1 88 ? 21.960 -20.135 -6.464 1.00 7.24 88 GLU A N 1
ATOM 690 C CA . GLU A 1 88 ? 22.131 -21.286 -7.348 1.00 6.13 88 GLU A CA 1
ATOM 691 C C . GLU A 1 88 ? 2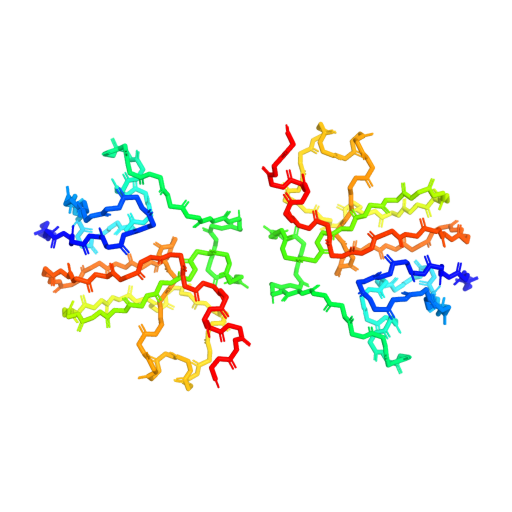2.561 -20.709 -8.693 1.00 7.38 88 GLU A C 1
ATOM 692 O O . GLU A 1 88 ? 21.875 -19.853 -9.251 1.00 6.36 88 GLU A O 1
ATOM 698 N N . THR A 1 89 ? 23.698 -21.166 -9.206 1.00 7.28 89 THR A N 1
ATOM 699 C CA . THR A 1 89 ? 24.213 -20.652 -10.472 1.00 8.20 89 THR A CA 1
ATOM 700 C C . THR A 1 89 ? 23.846 -21.513 -11.679 1.00 9.14 89 THR A C 1
ATOM 701 O O . THR A 1 89 ? 23.202 -22.553 -11.539 1.00 9.03 89 THR A O 1
ATOM 705 N N . HIS A 1 90 ? 24.260 -21.061 -12.863 1.00 9.16 90 HIS A N 1
ATOM 706 C CA . HIS A 1 90 ? 23.994 -21.764 -14.118 1.00 8.88 90 HIS A CA 1
ATOM 707 C C . HIS A 1 90 ? 22.505 -22.054 -14.295 1.00 8.76 90 HIS A C 1
ATOM 708 O O . HIS A 1 90 ? 22.116 -23.181 -14.607 1.00 8.97 90 HIS A O 1
ATOM 715 N N . LYS A 1 91 ? 21.677 -21.030 -14.113 1.00 8.95 91 LYS A N 1
ATOM 716 C CA . LYS A 1 91 ? 20.232 -21.185 -14.230 1.00 9.29 91 LYS A CA 1
ATOM 717 C C . LYS A 1 91 ? 19.634 -20.612 -15.511 1.00 8.85 91 LYS A C 1
ATOM 718 O O . LYS A 1 91 ? 18.419 -20.438 -15.604 1.00 9.64 91 LYS A O 1
ATOM 724 N N . GLU A 1 92 ? 20.472 -20.321 -16.499 1.00 7.76 92 GLU A N 1
ATOM 725 C CA . GLU A 1 92 ? 19.966 -19.762 -17.747 1.00 8.99 92 GLU A CA 1
ATOM 726 C C . GLU A 1 92 ? 18.908 -20.646 -18.400 1.00 9.30 92 GLU A C 1
ATOM 727 O O . GLU A 1 92 ? 17.862 -20.155 -18.825 1.00 9.64 92 GLU A O 1
ATOM 733 N N . ASP A 1 93 ? 19.178 -21.945 -18.483 1.00 11.56 93 ASP A N 1
ATOM 734 C CA . ASP A 1 93 ? 18.227 -22.868 -19.095 1.00 14.66 93 ASP A CA 1
ATOM 735 C C . ASP A 1 93 ? 16.926 -22.932 -18.307 1.00 14.78 93 ASP A C 1
ATOM 736 O O . ASP A 1 93 ? 15.840 -22.901 -18.886 1.00 14.68 93 ASP A O 1
ATOM 741 N N . GLU A 1 94 ? 17.036 -23.017 -16.986 1.00 15.93 94 GLU A N 1
ATOM 742 C CA . GLU A 1 94 ? 15.854 -23.077 -16.133 1.00 16.46 94 GLU A CA 1
ATOM 743 C C . GLU A 1 94 ? 15.003 -21.843 -16.396 1.00 17.63 94 GLU A C 1
ATOM 744 O O . GLU A 1 94 ? 13.779 -21.925 -16.512 1.00 17.22 94 GLU A O 1
ATOM 750 N N . LEU A 1 95 ? 15.668 -20.696 -16.482 1.00 18.29 95 LEU A N 1
ATOM 751 C CA . LEU A 1 95 ? 15.002 -19.429 -16.742 1.00 18.82 95 LEU A CA 1
ATOM 752 C C . LEU A 1 95 ? 14.320 -19.529 -18.099 1.00 20.56 95 LEU A C 1
ATOM 753 O O . LEU A 1 95 ? 13.141 -19.206 -18.246 1.00 20.49 95 LEU A O 1
ATOM 758 N N . HIS A 1 96 ? 15.081 -19.983 -19.089 1.00 22.24 96 HIS A N 1
ATOM 759 C CA . HIS A 1 96 ? 14.578 -20.131 -20.446 1.00 24.65 96 HIS A CA 1
ATOM 760 C C . HIS A 1 96 ? 13.369 -21.056 -20.524 1.00 26.60 96 HIS A C 1
ATOM 761 O O . HIS A 1 96 ? 12.410 -20.772 -21.241 1.00 26.53 96 HIS A O 1
ATOM 768 N N . ASP A 1 97 ? 13.418 -22.160 -19.784 1.00 28.39 97 ASP A N 1
ATOM 769 C CA . ASP A 1 97 ? 12.333 -23.133 -19.802 1.00 31.53 97 ASP A CA 1
ATOM 770 C C . ASP A 1 97 ? 11.324 -22.996 -18.665 1.00 33.63 97 ASP A C 1
ATOM 771 O O . ASP A 1 97 ? 10.853 -24.000 -18.130 1.00 35.08 97 ASP A O 1
ATOM 776 N N . MET A 1 98 ? 10.988 -21.763 -18.297 1.00 35.68 98 MET A N 1
ATOM 777 C CA . MET A 1 98 ? 10.015 -21.541 -17.232 1.00 37.78 98 MET A CA 1
ATOM 778 C C . MET A 1 98 ? 8.616 -21.903 -17.720 1.00 38.23 98 MET A C 1
ATOM 779 O O . MET A 1 98 ? 7.745 -21.008 -17.723 1.00 39.04 98 MET A O 1
ATOM 785 N N . ALA B 1 1 ? 18.492 -4.764 -51.799 1.00 11.11 1 ALA B N 1
ATOM 786 C CA . ALA B 1 1 ? 17.863 -5.996 -52.353 1.00 11.34 1 ALA B CA 1
ATOM 787 C C . ALA B 1 1 ? 17.580 -7.010 -51.250 1.00 9.95 1 ALA B C 1
ATOM 788 O O . ALA B 1 1 ? 18.081 -6.880 -50.133 1.00 10.38 1 ALA B O 1
ATOM 790 N N . PHE B 1 2 ? 16.763 -8.009 -51.570 1.00 8.78 2 PHE B N 1
ATOM 791 C CA . PHE B 1 2 ? 16.436 -9.068 -50.621 1.00 7.56 2 PHE B CA 1
ATOM 792 C C . PHE B 1 2 ? 17.268 -10.290 -50.969 1.00 6.58 2 PHE B C 1
ATOM 793 O O . PHE B 1 2 ? 17.592 -10.516 -52.135 1.00 7.71 2 PHE B O 1
ATOM 801 N N . TYR B 1 3 ? 17.598 -11.083 -49.957 1.00 5.12 3 TYR B N 1
ATOM 802 C CA . TYR B 1 3 ? 18.366 -12.299 -50.168 1.00 5.38 3 TYR B CA 1
ATOM 803 C C . TYR B 1 3 ? 17.664 -13.468 -49.503 1.00 6.04 3 TYR B C 1
ATOM 804 O O . TYR B 1 3 ? 16.963 -13.298 -48.507 1.00 8.17 3 TYR B O 1
ATOM 813 N N . ASN B 1 4 ? 17.838 -14.655 -50.068 1.00 4.79 4 ASN B N 1
ATOM 814 C CA . ASN B 1 4 ? 17.215 -15.839 -49.504 1.00 3.71 4 ASN B CA 1
ATOM 815 C C . ASN B 1 4 ? 18.169 -16.501 -48.531 1.00 4.93 4 ASN B C 1
ATOM 816 O O . ASN B 1 4 ? 19.295 -16.848 -48.882 1.00 4.85 4 ASN B O 1
ATOM 821 N N . ILE B 1 5 ? 17.702 -16.660 -47.298 1.00 5.56 5 ILE B N 1
ATOM 822 C CA . ILE B 1 5 ? 18.500 -17.250 -46.235 1.00 6.51 5 ILE B CA 1
ATOM 823 C C . ILE B 1 5 ? 18.054 -18.670 -45.911 1.00 6.70 5 ILE B C 1
ATOM 824 O O . ILE B 1 5 ? 16.886 -18.908 -45.607 1.00 8.06 5 ILE B O 1
ATOM 829 N N . THR B 1 6 ? 18.985 -19.612 -45.990 1.00 6.49 6 THR B N 1
ATOM 830 C CA . THR B 1 6 ? 18.681 -20.997 -45.660 1.00 6.29 6 THR B CA 1
ATOM 831 C C . THR B 1 6 ? 19.148 -21.183 -44.225 1.00 7.00 6 THR B C 1
ATOM 832 O O . THR B 1 6 ? 20.345 -21.126 -43.943 1.00 7.45 6 THR B O 1
ATOM 836 N N . LEU B 1 7 ? 18.196 -21.382 -43.321 1.00 6.25 7 LEU B N 1
ATOM 837 C CA . LEU B 1 7 ? 18.510 -21.559 -41.910 1.00 6.85 7 LEU B CA 1
ATOM 838 C C . LEU B 1 7 ? 18.455 -23.027 -41.514 1.00 7.31 7 LEU B C 1
ATOM 839 O O . LEU B 1 7 ? 17.406 -23.663 -41.601 1.00 8.78 7 LEU B O 1
ATOM 844 N N . ARG B 1 8 ? 19.590 -23.563 -41.087 1.00 9.21 8 ARG B N 1
ATOM 845 C CA . ARG B 1 8 ? 19.650 -24.953 -40.663 1.00 10.35 8 ARG B CA 1
ATOM 846 C C . ARG B 1 8 ? 19.608 -24.968 -39.144 1.00 12.80 8 ARG B C 1
ATOM 847 O O . ARG B 1 8 ? 20.632 -24.826 -38.473 1.00 12.17 8 ARG B O 1
ATOM 855 N N . THR B 1 9 ? 18.391 -25.123 -38.624 1.00 16.24 9 THR B N 1
ATOM 856 C CA . THR B 1 9 ? 18.116 -25.119 -37.190 1.00 17.92 9 THR B CA 1
ATOM 857 C C . THR B 1 9 ? 17.974 -26.513 -36.589 1.00 19.51 9 THR B C 1
ATOM 858 O O . THR B 1 9 ? 18.143 -27.520 -37.276 1.00 18.89 9 THR B O 1
ATOM 862 N N . ASN B 1 10 ? 17.651 -26.562 -35.299 1.00 21.30 10 ASN B N 1
ATOM 863 C CA . ASN B 1 10 ? 17.475 -27.835 -34.607 1.00 24.13 10 ASN B CA 1
ATOM 864 C C . ASN B 1 10 ? 16.117 -28.443 -34.935 1.00 24.78 10 ASN B C 1
ATOM 865 O O . ASN B 1 10 ? 15.790 -29.537 -34.474 1.00 25.33 10 ASN B O 1
ATOM 870 N N . ASP B 1 11 ? 15.326 -27.729 -35.729 1.00 25.61 11 ASP B N 1
ATOM 871 C CA . ASP B 1 11 ? 14.005 -28.209 -36.113 1.00 26.52 11 ASP B CA 1
ATOM 872 C C . ASP B 1 11 ? 13.874 -28.343 -37.625 1.00 25.27 11 ASP B C 1
ATOM 873 O O . ASP B 1 11 ? 12.783 -28.202 -38.179 1.00 26.46 11 ASP B O 1
ATOM 878 N N . GLY B 1 12 ? 14.992 -28.617 -38.287 1.00 23.27 12 GLY B N 1
ATOM 879 C CA . GLY B 1 12 ? 14.974 -28.777 -39.728 1.00 20.70 12 GLY B CA 1
ATOM 880 C C . GLY B 1 12 ? 15.489 -27.566 -40.479 1.00 19.00 12 GLY B C 1
ATOM 881 O O . GLY B 1 12 ? 15.779 -26.526 -39.884 1.00 18.92 12 GLY B O 1
ATOM 882 N N . GLU B 1 13 ? 15.604 -27.708 -41.796 1.00 15.54 13 GLU B N 1
ATOM 883 C CA . GLU B 1 13 ? 16.081 -26.631 -42.650 1.00 13.02 13 GLU B CA 1
ATOM 884 C C . GLU B 1 13 ? 14.902 -25.736 -43.010 1.00 12.39 13 GLU B C 1
ATOM 885 O O . GLU B 1 13 ? 13.863 -26.220 -43.455 1.00 12.08 13 GLU B O 1
ATOM 891 N N . LYS B 1 14 ? 15.064 -24.433 -42.807 1.00 10.55 14 LYS B N 1
ATOM 892 C CA . LYS B 1 14 ? 14.005 -23.478 -43.110 1.00 11.50 14 LYS B CA 1
ATOM 893 C C . LYS B 1 14 ? 14.509 -22.406 -44.066 1.00 11.65 14 LYS B C 1
ATOM 894 O O . LYS B 1 14 ? 15.690 -22.068 -44.061 1.00 11.07 14 LYS B O 1
ATOM 900 N N . LYS B 1 15 ? 13.609 -21.875 -44.886 1.00 11.38 15 LYS B N 1
ATOM 901 C CA . LYS B 1 15 ? 13.976 -20.834 -45.834 1.00 12.83 15 LYS B CA 1
ATOM 902 C C . LYS B 1 15 ? 13.165 -19.566 -45.602 1.00 11.72 15 LYS B C 1
ATOM 903 O O . LYS B 1 15 ? 11.934 -19.597 -45.583 1.00 12.31 15 LYS B O 1
ATOM 909 N N . ILE B 1 16 ? 13.869 -18.458 -45.400 1.00 9.75 16 ILE B N 1
ATOM 910 C CA . ILE B 1 16 ? 13.234 -17.165 -45.188 1.00 7.96 16 ILE B CA 1
ATOM 911 C C . ILE B 1 16 ? 14.047 -16.130 -45.946 1.00 7.82 16 ILE B C 1
ATOM 912 O O . ILE B 1 16 ? 15.222 -16.353 -46.236 1.00 8.94 16 ILE B O 1
ATOM 917 N N . GLU B 1 17 ? 13.430 -15.006 -46.288 1.00 6.27 17 GLU B N 1
ATOM 918 C CA . GLU B 1 17 ? 14.170 -13.969 -46.987 1.00 6.56 17 GLU B CA 1
ATOM 919 C C . GLU B 1 17 ? 14.490 -12.856 -46.006 1.00 5.92 17 GLU B C 1
ATOM 920 O O . GLU B 1 17 ? 13.856 -12.728 -44.959 1.00 6.78 17 GLU B O 1
ATOM 926 N N . CYS B 1 18 ? 15.476 -12.045 -46.351 1.00 5.24 18 CYS B N 1
ATOM 927 C CA . CYS B 1 18 ? 15.871 -10.952 -45.489 1.00 4.71 18 CYS B CA 1
ATOM 928 C C . CYS B 1 18 ? 16.434 -9.826 -46.336 1.00 5.16 18 CYS B C 1
ATOM 929 O O . CYS B 1 18 ? 17.274 -10.054 -47.204 1.00 4.66 18 CYS B O 1
ATOM 932 N N . ASN B 1 19 ? 15.964 -8.609 -46.094 1.00 5.63 19 ASN B N 1
ATOM 933 C CA . ASN B 1 19 ? 16.464 -7.476 -46.850 1.00 7.17 19 ASN B CA 1
ATOM 934 C C . ASN B 1 19 ? 17.880 -7.212 -46.363 1.00 7.72 19 ASN B C 1
ATOM 935 O O . ASN B 1 19 ? 18.179 -7.385 -45.182 1.00 7.91 19 ASN B O 1
ATOM 940 N N . GLU B 1 20 ? 18.759 -6.800 -47.267 1.00 6.07 20 GLU B N 1
ATOM 941 C CA . GLU B 1 20 ? 20.135 -6.552 -46.877 1.00 6.73 20 GLU B CA 1
ATOM 942 C C . GLU B 1 20 ? 20.253 -5.412 -45.874 1.00 6.63 20 GLU B C 1
ATOM 943 O O . GLU B 1 20 ? 21.303 -5.227 -45.262 1.00 7.87 20 GLU B O 1
ATOM 949 N N . ASP B 1 21 ? 19.168 -4.663 -45.693 1.00 7.21 21 ASP B N 1
ATOM 950 C CA . ASP B 1 21 ? 19.171 -3.544 -44.757 1.00 7.51 21 ASP B CA 1
ATOM 951 C C . ASP B 1 21 ? 18.454 -3.834 -43.439 1.00 8.65 21 ASP B C 1
ATOM 952 O O . ASP B 1 21 ? 18.105 -2.917 -42.695 1.00 8.95 21 ASP B O 1
ATOM 957 N N . GLU B 1 22 ? 18.231 -5.113 -43.156 1.00 7.27 22 GLU B N 1
ATOM 958 C CA . GLU B 1 22 ? 17.596 -5.512 -41.905 1.00 7.12 22 GLU B CA 1
ATOM 959 C C . GLU B 1 22 ? 18.333 -6.726 -41.357 1.00 6.00 22 GLU B C 1
ATOM 960 O O . GLU B 1 22 ? 18.999 -7.447 -42.101 1.00 4.88 22 GLU B O 1
ATOM 966 N N . TYR B 1 23 ? 18.219 -6.939 -40.051 1.00 7.09 23 TYR B N 1
ATOM 967 C CA . TYR B 1 23 ? 18.887 -8.049 -39.386 1.00 6.74 23 TYR B CA 1
ATOM 968 C C . TYR B 1 23 ? 18.166 -9.367 -39.617 1.00 6.28 23 TYR B C 1
ATOM 969 O O . TYR B 1 23 ? 16.938 -9.423 -39.636 1.00 6.63 23 TYR B O 1
ATOM 978 N N . ILE B 1 24 ? 18.942 -10.432 -39.784 1.00 5.55 24 ILE B N 1
ATOM 979 C CA . ILE B 1 24 ? 18.381 -11.754 -40.032 1.00 5.74 24 ILE B CA 1
ATOM 980 C C . ILE B 1 24 ? 17.424 -12.222 -38.938 1.00 5.51 24 ILE B C 1
ATOM 981 O O . ILE B 1 24 ? 16.388 -12.819 -39.230 1.00 5.75 24 ILE B O 1
ATOM 986 N N . LEU B 1 25 ? 17.759 -11.943 -37.682 1.00 5.64 25 LEU B N 1
ATOM 987 C CA . LEU B 1 25 ? 16.903 -12.352 -36.574 1.00 5.54 25 LEU B CA 1
ATOM 988 C C . LEU B 1 25 ? 15.482 -11.811 -36.730 1.00 7.03 25 LEU B C 1
ATOM 989 O O . LEU B 1 25 ? 14.512 -12.556 -36.595 1.00 7.26 25 LEU B O 1
ATOM 994 N N . ASP B 1 26 ? 15.362 -10.519 -37.019 1.00 7.50 26 ASP B N 1
ATOM 995 C CA . ASP B 1 26 ? 14.053 -9.893 -37.177 1.00 7.32 26 ASP B CA 1
ATOM 996 C C . ASP B 1 26 ? 13.288 -10.441 -38.371 1.00 7.20 26 ASP B C 1
ATOM 997 O O . ASP B 1 26 ? 12.097 -10.727 -38.269 1.00 7.89 26 ASP B O 1
ATOM 1002 N N . ALA B 1 27 ? 13.974 -10.593 -39.499 1.00 6.75 27 ALA B N 1
ATOM 1003 C CA . ALA B 1 27 ? 13.337 -11.115 -40.701 1.00 5.07 27 ALA B CA 1
ATOM 1004 C C . ALA B 1 27 ? 12.843 -12.534 -40.454 1.00 4.75 27 ALA B C 1
ATOM 1005 O O . ALA B 1 27 ? 11.734 -12.895 -40.848 1.00 5.98 27 ALA B O 1
ATOM 1007 N N . SER B 1 28 ? 13.670 -13.336 -39.793 1.00 3.75 28 SER B N 1
ATOM 1008 C CA . SER B 1 28 ? 13.317 -14.721 -39.507 1.00 5.62 28 SER B CA 1
ATOM 1009 C C . SER B 1 28 ? 12.077 -14.800 -38.626 1.00 6.42 28 SER B C 1
ATOM 1010 O O . SER B 1 28 ? 11.169 -15.594 -38.878 1.00 7.85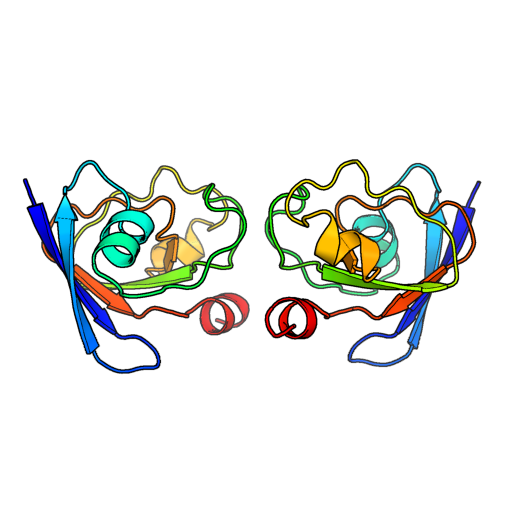 28 SER B O 1
ATOM 1013 N N . GLU B 1 29 ? 12.041 -13.964 -37.597 1.00 5.93 29 GLU B N 1
ATOM 1014 C CA . GLU B 1 29 ? 10.920 -13.953 -36.668 1.00 6.59 29 GLU B CA 1
ATOM 1015 C C . GLU B 1 29 ? 9.570 -13.622 -37.298 1.00 7.39 29 GLU B C 1
ATOM 1016 O O . GLU B 1 29 ? 8.572 -14.281 -37.000 1.00 7.47 29 GLU B O 1
ATOM 1022 N N . ARG B 1 30 ? 9.522 -12.621 -38.171 1.00 6.88 30 ARG B N 1
ATOM 1023 C CA . ARG B 1 30 ? 8.244 -12.277 -38.779 1.00 7.84 30 ARG B CA 1
ATOM 1024 C C . ARG B 1 30 ? 7.799 -13.355 -39.760 1.00 6.57 30 ARG B C 1
ATOM 1025 O O . ARG B 1 30 ? 6.624 -13.425 -40.124 1.00 6.99 30 ARG B O 1
ATOM 1033 N N . GLN B 1 31 ? 8.736 -14.201 -40.180 1.00 5.10 31 GLN B N 1
ATOM 1034 C CA . GLN B 1 31 ? 8.420 -15.289 -41.096 1.00 5.27 31 GLN B CA 1
ATOM 1035 C C . GLN B 1 31 ? 8.261 -16.590 -40.319 1.00 6.51 31 GLN B C 1
ATOM 1036 O O . GLN B 1 31 ? 8.386 -17.693 -40.854 1.00 6.65 31 GLN B O 1
ATOM 1042 N N . ASN B 1 32 ? 7.989 -16.424 -39.030 1.00 7.72 32 ASN B N 1
ATOM 1043 C CA . ASN B 1 32 ? 7.731 -17.524 -38.115 1.00 9.33 32 ASN B CA 1
ATOM 1044 C C . ASN B 1 32 ? 8.787 -18.607 -37.937 1.00 9.55 32 ASN B C 1
ATOM 1045 O O . ASN B 1 32 ? 8.466 -19.788 -37.800 1.00 11.07 32 ASN B O 1
ATOM 1050 N N . VAL B 1 33 ? 10.049 -18.199 -37.938 1.00 9.48 33 VAL B N 1
ATOM 1051 C CA . VAL B 1 33 ? 11.145 -19.125 -37.709 1.00 8.87 33 VAL B CA 1
ATOM 1052 C C . VAL B 1 33 ? 11.862 -18.560 -36.493 1.00 9.23 33 VAL B C 1
ATOM 1053 O O . VAL B 1 33 ? 12.658 -17.628 -36.606 1.00 10.66 33 VAL B O 1
ATOM 1057 N N . GLU B 1 34 ? 11.552 -19.110 -35.324 1.00 9.55 34 GLU B N 1
ATOM 1058 C CA . GLU B 1 34 ? 12.149 -18.637 -34.083 1.00 10.43 34 GLU B CA 1
ATOM 1059 C C . GLU B 1 34 ? 13.612 -19.017 -33.932 1.00 9.59 34 GLU B C 1
ATOM 1060 O O . GLU B 1 34 ? 14.004 -20.157 -34.183 1.00 11.79 34 GLU B O 1
ATOM 1066 N N . LEU B 1 35 ? 14.411 -18.039 -33.520 1.00 8.87 35 LEU B N 1
ATOM 1067 C CA . LEU B 1 35 ? 15.841 -18.225 -33.324 1.00 8.15 35 LEU B CA 1
ATOM 1068 C C . LEU B 1 35 ? 16.206 -17.797 -31.908 1.00 7.44 35 LEU B C 1
ATOM 1069 O O . LEU B 1 35 ? 15.510 -16.986 -31.297 1.00 7.88 35 LEU B O 1
ATOM 1074 N N . PRO B 1 36 ? 17.302 -18.343 -31.362 1.00 7.92 36 PRO B N 1
ATOM 1075 C CA . PRO B 1 36 ? 17.716 -17.979 -30.005 1.00 7.26 36 PRO B CA 1
ATOM 1076 C C . PRO B 1 36 ? 18.257 -16.551 -29.921 1.00 6.21 36 PRO B C 1
ATOM 1077 O O . PRO B 1 36 ? 18.852 -16.040 -30.873 1.00 5.72 36 PRO B O 1
ATOM 1081 N N . TYR B 1 37 ? 18.037 -15.912 -28.777 1.00 7.15 37 TYR B N 1
ATOM 1082 C CA . TYR B 1 37 ? 18.502 -14.549 -28.553 1.00 6.02 37 TYR B CA 1
ATOM 1083 C C . TYR B 1 37 ? 18.241 -14.147 -27.113 1.00 6.64 37 TYR B C 1
ATOM 1084 O O . TYR B 1 37 ? 17.494 -14.812 -26.396 1.00 6.53 37 TYR B O 1
ATOM 1093 N N . SER B 1 38 ? 18.860 -13.048 -26.699 1.00 5.98 38 SER B N 1
ATOM 1094 C CA . SER B 1 38 ? 18.631 -12.510 -25.368 1.00 7.21 38 SER B CA 1
ATOM 1095 C C . SER B 1 38 ? 18.776 -10.988 -25.403 1.00 7.39 38 SER B C 1
ATOM 1096 O O . SER B 1 38 ? 17.774 -10.275 -25.363 1.00 8.10 38 SER B O 1
ATOM 1099 N N . CYS B 1 39 ? 20.001 -10.483 -25.522 1.00 8.42 39 CYS B N 1
ATOM 1100 C CA . CYS B 1 39 ? 20.207 -9.035 -25.535 1.00 6.81 39 CYS B CA 1
ATOM 1101 C C . CYS B 1 39 ? 19.687 -8.337 -26.792 1.00 7.12 39 CYS B C 1
ATOM 1102 O O . CYS B 1 39 ? 19.199 -7.211 -26.715 1.00 8.03 39 CYS B O 1
ATOM 1105 N N . ARG B 1 40 ? 19.794 -9.010 -27.936 1.00 5.31 40 ARG B N 1
ATOM 1106 C CA . ARG B 1 40 ? 19.354 -8.471 -29.226 1.00 6.00 40 ARG B CA 1
ATOM 1107 C C . ARG B 1 40 ? 20.141 -7.225 -29.629 1.00 7.42 40 ARG B C 1
ATOM 1108 O O . ARG B 1 40 ? 19.734 -6.492 -30.535 1.00 8.64 40 ARG B O 1
ATOM 1116 N N . GLY B 1 41 ? 21.276 -7.001 -28.971 1.00 8.41 41 GLY B N 1
ATOM 1117 C CA . GLY B 1 41 ? 22.086 -5.832 -29.268 1.00 7.62 41 GLY B CA 1
ATOM 1118 C C . GLY B 1 41 ? 23.463 -6.123 -29.835 1.00 7.34 41 GLY B C 1
ATOM 1119 O O . GLY B 1 41 ? 24.217 -5.199 -30.148 1.00 9.58 41 GLY B O 1
ATOM 1120 N N . GLY B 1 42 ? 23.800 -7.403 -29.961 1.00 6.64 42 GLY B N 1
ATOM 1121 C CA . GLY B 1 42 ? 25.092 -7.777 -30.507 1.00 7.81 42 GLY B CA 1
ATOM 1122 C C . GLY B 1 42 ? 26.236 -7.869 -29.513 1.00 7.65 42 GLY B C 1
ATOM 1123 O O . GLY B 1 42 ? 27.395 -7.996 -29.917 1.00 8.95 42 GLY B O 1
ATOM 1124 N N . SER B 1 43 ? 25.931 -7.831 -28.219 1.00 8.45 43 SER B N 1
ATOM 1125 C CA . SER B 1 43 ? 26.984 -7.890 -27.211 1.00 7.75 43 SER B CA 1
ATOM 1126 C C . SER B 1 43 ? 27.044 -9.176 -26.391 1.00 7.73 43 SER B C 1
ATOM 1127 O O . SER B 1 43 ? 27.852 -9.279 -25.463 1.00 6.77 43 SER B O 1
ATOM 1130 N N . CYS B 1 44 ? 26.204 -10.153 -26.722 1.00 7.15 44 CYS B N 1
ATOM 1131 C CA . CYS B 1 44 ? 26.205 -11.417 -25.992 1.00 7.89 44 CYS B CA 1
ATOM 1132 C C . CYS B 1 44 ? 26.383 -12.585 -26.959 1.00 7.70 44 CYS B C 1
ATOM 1133 O O . CYS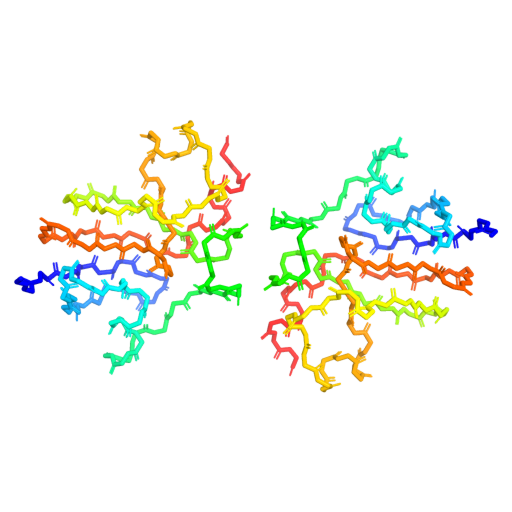 B 1 44 ? 26.668 -12.377 -28.138 1.00 8.15 44 CYS B O 1
ATOM 1136 N N . SER B 1 45 ? 26.213 -13.809 -26.468 1.00 7.10 45 SER B N 1
ATOM 1137 C CA . SER B 1 45 ? 26.408 -14.991 -27.306 1.00 6.84 45 SER B CA 1
ATOM 1138 C C . SER B 1 45 ? 25.163 -15.817 -27.603 1.00 7.27 45 SER B C 1
ATOM 1139 O O . SER B 1 45 ? 25.233 -16.803 -28.336 1.00 5.88 45 SER B O 1
ATOM 1142 N N . THR B 1 46 ? 24.025 -15.417 -27.053 1.00 5.44 46 THR B N 1
ATOM 1143 C CA . THR B 1 46 ? 22.798 -16.182 -27.226 1.00 7.67 46 THR B CA 1
ATOM 1144 C C . THR B 1 46 ? 22.347 -16.479 -28.656 1.00 6.22 46 THR B C 1
ATOM 1145 O O . THR B 1 46 ? 21.933 -17.599 -28.953 1.00 7.43 46 THR B O 1
ATOM 1149 N N . CYS B 1 47 ? 22.436 -15.495 -29.543 1.00 5.58 47 CYS B N 1
ATOM 1150 C CA . CYS B 1 47 ? 21.983 -15.682 -30.923 1.00 4.82 47 CYS B CA 1
ATOM 1151 C C . CYS B 1 47 ? 23.053 -16.192 -31.882 1.00 5.69 47 CYS B C 1
ATOM 1152 O O . CYS B 1 47 ? 22.873 -16.131 -33.101 1.00 6.33 47 CYS B O 1
ATOM 1155 N N . ALA B 1 48 ? 24.159 -16.693 -31.343 1.00 4.57 48 ALA B N 1
ATOM 1156 C CA . ALA B 1 48 ? 25.254 -17.179 -32.174 1.00 5.82 48 ALA B CA 1
ATOM 1157 C C . ALA B 1 48 ? 24.829 -18.177 -33.248 1.00 5.07 48 ALA B C 1
ATOM 1158 O O . ALA B 1 48 ? 24.019 -19.073 -33.005 1.00 5.55 48 ALA B O 1
ATOM 1160 N N . ALA B 1 49 ? 25.390 -17.999 -34.440 1.00 4.90 49 ALA B N 1
ATOM 1161 C CA . ALA B 1 49 ? 25.129 -18.866 -35.583 1.00 4.48 49 ALA B CA 1
ATOM 1162 C C . ALA B 1 49 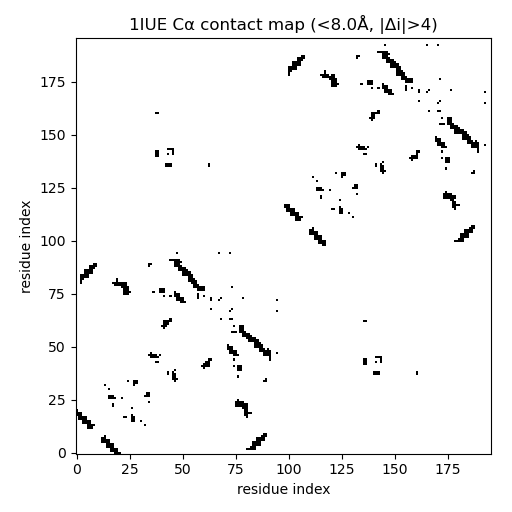? 26.430 -18.979 -36.373 1.00 5.42 49 ALA B C 1
ATOM 1163 O O . ALA B 1 49 ? 27.411 -18.303 -36.059 1.00 6.63 49 ALA B O 1
ATOM 1165 N N . LYS B 1 50 ? 26.447 -19.839 -37.387 1.00 6.08 50 LYS B N 1
ATOM 1166 C CA . LYS B 1 50 ? 27.646 -20.004 -38.200 1.00 6.77 50 LYS B CA 1
ATOM 1167 C C . LYS B 1 50 ? 27.321 -19.884 -39.682 1.00 7.56 50 LYS B C 1
ATOM 1168 O O . LYS B 1 50 ? 26.388 -20.512 -40.179 1.00 6.50 50 LYS B O 1
ATOM 1174 N N . LEU B 1 51 ? 28.098 -19.063 -40.380 1.00 6.92 51 LEU B N 1
ATOM 1175 C CA . LEU B 1 51 ? 27.898 -18.840 -41.804 1.00 6.93 51 LEU B CA 1
ATOM 1176 C C . LEU B 1 51 ? 28.534 -19.952 -42.627 1.00 6.79 51 LEU B C 1
ATOM 1177 O O . LEU B 1 51 ? 29.754 -20.110 -42.632 1.00 8.28 51 LEU B O 1
ATOM 1182 N N . VAL B 1 52 ? 27.704 -20.722 -43.322 1.00 6.40 52 VAL B N 1
ATOM 1183 C CA . VAL B 1 52 ? 28.197 -21.817 -44.150 1.00 6.71 52 VAL B CA 1
ATOM 1184 C C . VAL B 1 52 ? 28.574 -21.318 -45.538 1.00 8.36 52 VAL B C 1
ATOM 1185 O O . VAL B 1 52 ? 29.617 -21.683 -46.084 1.00 9.56 52 VAL B O 1
ATOM 1189 N N . GLU B 1 53 ? 27.716 -20.479 -46.106 1.00 8.43 53 GLU B N 1
ATOM 1190 C CA . GLU B 1 53 ? 27.948 -19.926 -47.432 1.00 9.00 53 GLU B CA 1
ATOM 1191 C C . GLU B 1 53 ? 27.292 -18.556 -47.535 1.00 8.29 53 GLU B C 1
ATOM 1192 O O . GLU B 1 53 ? 26.255 -18.311 -46.920 1.00 7.29 53 GLU B O 1
ATOM 1198 N N . GLY B 1 54 ? 27.904 -17.667 -48.310 1.00 7.50 54 GLY B N 1
ATOM 1199 C CA . GLY B 1 54 ? 27.347 -16.337 -48.481 1.00 7.82 54 GLY B CA 1
ATOM 1200 C C . GLY B 1 54 ? 28.166 -15.227 -47.855 1.00 7.20 54 GLY B C 1
ATOM 1201 O O . GLY B 1 54 ? 29.191 -15.474 -47.216 1.00 8.30 54 GLY B O 1
ATOM 1202 N N . GLU B 1 55 ? 27.708 -13.996 -48.054 1.00 7.22 55 GLU B N 1
ATOM 1203 C CA . GLU B 1 55 ? 28.370 -12.817 -47.513 1.00 8.23 55 GLU B CA 1
ATOM 1204 C C . GLU B 1 55 ? 27.435 -12.102 -46.548 1.00 8.02 55 GLU B C 1
ATOM 1205 O O . GLU B 1 55 ? 26.219 -12.095 -46.739 1.00 7.87 55 GLU B O 1
ATOM 1211 N N . VAL B 1 56 ? 28.008 -11.494 -45.515 1.00 7.50 56 VAL B N 1
ATOM 1212 C CA . VAL B 1 56 ? 27.217 -10.773 -44.527 1.00 7.72 56 VAL B CA 1
ATOM 1213 C C . VAL B 1 56 ? 27.928 -9.517 -44.048 1.00 7.18 56 VAL B C 1
ATOM 1214 O O . VAL B 1 56 ? 29.108 -9.305 -44.326 1.00 8.24 56 VAL B O 1
ATOM 1218 N N . ASP B 1 57 ? 27.180 -8.683 -43.335 1.00 7.50 57 ASP B N 1
ATOM 1219 C CA . ASP B 1 57 ? 27.710 -7.470 -42.732 1.00 8.00 57 ASP B CA 1
ATOM 1220 C C . ASP B 1 57 ? 27.253 -7.595 -41.287 1.00 7.05 57 ASP B C 1
ATOM 1221 O O . ASP B 1 57 ? 26.098 -7.303 -40.966 1.00 8.00 57 ASP B O 1
ATOM 1226 N N . ASN B 1 58 ? 28.155 -8.052 -40.426 1.00 6.51 58 ASN B N 1
ATOM 1227 C CA . ASN B 1 58 ? 27.849 -8.243 -39.011 1.00 7.76 58 ASN B CA 1
ATOM 1228 C C . ASN B 1 58 ? 28.697 -7.288 -38.175 1.00 9.36 58 ASN B C 1
ATOM 1229 O O . ASN B 1 58 ? 28.950 -7.543 -36.997 1.00 8.60 58 ASN B O 1
ATOM 1234 N N . ASP B 1 59 ? 29.134 -6.190 -38.785 1.00 9.26 59 ASP B N 1
ATOM 1235 C CA . ASP B 1 59 ? 29.971 -5.220 -38.084 1.00 10.67 59 ASP B CA 1
ATOM 1236 C C . ASP B 1 59 ? 29.292 -4.561 -36.891 1.00 10.42 59 ASP B C 1
ATOM 1237 O O . ASP B 1 59 ? 29.958 -3.962 -36.047 1.00 10.97 59 ASP B O 1
ATOM 1242 N N . ASP B 1 60 ? 27.970 -4.665 -36.816 1.00 10.57 60 ASP B N 1
ATOM 1243 C CA . ASP B 1 60 ? 27.241 -4.071 -35.702 1.00 10.94 60 ASP B CA 1
ATOM 1244 C C . ASP B 1 60 ? 27.386 -4.897 -34.426 1.00 9.42 60 ASP B C 1
ATOM 1245 O O . ASP B 1 60 ? 27.015 -4.444 -33.344 1.00 11.12 60 ASP B O 1
ATOM 1250 N N . GLN B 1 61 ? 27.928 -6.105 -34.551 1.00 10.63 61 GLN B N 1
ATOM 1251 C CA . GLN B 1 61 ? 28.126 -6.971 -33.392 1.00 9.49 61 GLN B CA 1
ATOM 1252 C C . GLN B 1 61 ? 29.354 -6.481 -32.633 1.00 11.09 61 GLN B C 1
ATOM 1253 O O . GLN B 1 61 ? 30.135 -5.691 -33.163 1.00 11.00 61 GLN B O 1
ATOM 1259 N N . SER B 1 62 ? 29.529 -6.949 -31.401 1.00 10.46 62 SER B N 1
ATOM 1260 C CA . SER B 1 62 ? 30.668 -6.525 -30.594 1.00 11.09 62 SER B CA 1
ATOM 1261 C C . SER B 1 62 ? 31.203 -7.595 -29.646 1.00 11.38 62 SER B C 1
ATOM 1262 O O . SER B 1 62 ? 32.255 -7.413 -29.034 1.00 14.37 62 SER B O 1
ATOM 1265 N N . TYR B 1 63 ? 30.492 -8.710 -29.526 1.00 9.59 63 TYR B N 1
ATOM 1266 C CA . TYR B 1 63 ? 30.921 -9.773 -28.623 1.00 8.53 63 TYR B CA 1
ATOM 1267 C C . TYR B 1 63 ? 31.974 -10.717 -29.193 1.00 10.05 63 TYR B C 1
ATOM 1268 O O . TYR B 1 63 ? 32.914 -11.101 -28.495 1.00 10.37 63 TYR B O 1
ATOM 1277 N N . LEU B 1 64 ? 31.818 -11.098 -30.455 1.00 8.61 64 LEU B N 1
ATOM 1278 C CA . LEU B 1 64 ? 32.761 -12.012 -31.090 1.00 9.95 64 LEU B CA 1
ATOM 1279 C C . LEU B 1 64 ? 34.101 -11.347 -31.372 1.00 10.26 64 LEU B C 1
ATOM 1280 O O . LEU B 1 64 ? 34.149 -10.192 -31.791 1.00 11.52 64 LEU B O 1
ATOM 1285 N N . ASP B 1 65 ? 35.188 -12.079 -31.145 1.00 12.03 65 ASP B N 1
ATOM 1286 C CA . ASP B 1 65 ? 36.516 -11.541 -31.409 1.00 13.50 65 ASP B CA 1
ATOM 1287 C C . ASP B 1 65 ? 36.960 -11.934 -32.813 1.00 14.67 65 ASP B C 1
ATOM 1288 O O . ASP B 1 65 ? 36.260 -12.665 -33.513 1.00 13.51 65 ASP B O 1
ATOM 1293 N N . GLU B 1 66 ? 38.129 -11.448 -33.216 1.00 14.93 66 GLU B N 1
ATOM 1294 C CA . GLU B 1 66 ? 38.670 -11.725 -34.541 1.00 17.14 66 GLU B CA 1
ATOM 1295 C C . GLU B 1 66 ? 38.707 -13.212 -34.891 1.00 16.20 66 GLU B C 1
ATOM 1296 O O . GLU B 1 66 ? 38.309 -13.609 -35.987 1.00 15.22 66 GLU B O 1
ATOM 1302 N N . GLU B 1 67 ? 39.185 -14.028 -33.958 1.00 16.51 67 GLU B N 1
ATOM 1303 C CA . GLU B 1 67 ? 39.287 -15.467 -34.180 1.00 17.52 67 GLU B CA 1
ATOM 1304 C C . GLU B 1 67 ? 37.934 -16.128 -34.411 1.00 15.62 67 GLU B C 1
ATOM 1305 O O . GLU B 1 67 ? 37.776 -16.931 -35.330 1.00 16.18 67 GLU B O 1
ATOM 1311 N N . GLN B 1 68 ? 36.961 -15.794 -33.571 1.00 13.69 68 GLN B N 1
ATOM 1312 C CA . GLN B 1 68 ? 35.629 -16.369 -33.694 1.00 11.16 68 GLN B CA 1
ATOM 1313 C C . GLN B 1 68 ? 34.981 -15.952 -35.010 1.00 10.60 68 GLN B C 1
ATOM 1314 O O . GLN B 1 68 ? 34.290 -16.745 -35.647 1.00 10.28 68 GLN B O 1
ATOM 1320 N N . ILE B 1 69 ? 35.213 -14.708 -35.418 1.00 10.20 69 ILE B N 1
ATOM 1321 C CA . ILE B 1 69 ? 34.662 -14.208 -36.671 1.00 10.87 69 ILE B CA 1
ATOM 1322 C C . ILE B 1 69 ? 35.337 -14.953 -37.818 1.00 12.02 69 ILE B C 1
ATOM 1323 O O . ILE B 1 69 ? 34.708 -15.281 -38.826 1.00 9.77 69 ILE B O 1
ATOM 1328 N N . LYS B 1 70 ? 36.624 -15.232 -37.641 1.00 12.48 70 LYS B N 1
ATOM 1329 C CA . LYS B 1 70 ? 37.409 -15.946 -38.637 1.00 13.99 70 LYS B CA 1
ATOM 1330 C C . LYS B 1 70 ? 36.826 -17.343 -38.827 1.00 13.24 70 LYS B C 1
ATOM 1331 O O . LYS B 1 70 ? 36.818 -17.877 -39.936 1.00 14.37 70 LYS B O 1
ATOM 1337 N N . LYS B 1 71 ? 36.342 -17.928 -37.734 1.00 12.66 71 LYS B N 1
ATOM 1338 C CA . LYS B 1 71 ? 35.762 -19.266 -37.767 1.00 12.70 71 LYS B CA 1
ATOM 1339 C C . LYS B 1 71 ? 34.326 -19.261 -38.283 1.00 11.68 71 LYS B C 1
ATOM 1340 O O . LYS B 1 71 ? 33.612 -20.258 -38.166 1.00 11.36 71 LYS B O 1
ATOM 1346 N N . LYS B 1 72 ? 33.918 -18.119 -38.833 1.00 9.85 72 LYS B N 1
ATOM 1347 C CA . LYS B 1 72 ? 32.598 -17.930 -39.431 1.00 9.46 72 LYS B CA 1
ATOM 1348 C C . LYS B 1 72 ? 31.408 -17.734 -38.502 1.00 8.62 72 LYS B 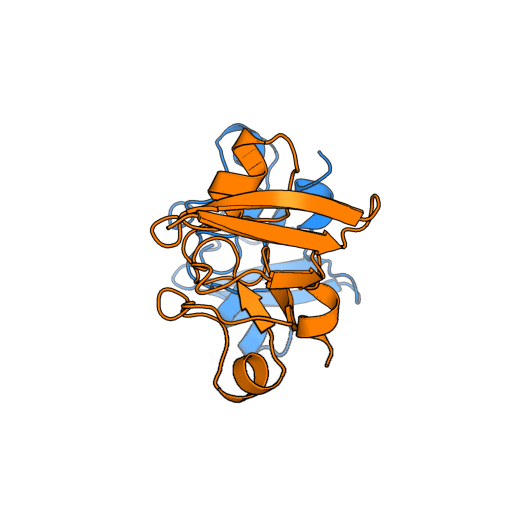C 1
ATOM 1349 O O . LYS B 1 72 ? 30.262 -17.902 -38.923 1.00 8.43 72 LYS B O 1
ATOM 1355 N N . TYR B 1 73 ? 31.653 -17.380 -37.248 1.00 7.79 73 TYR B N 1
ATOM 1356 C CA . TYR B 1 73 ? 30.532 -17.163 -36.348 1.00 6.26 73 TYR B CA 1
ATOM 1357 C C . TYR B 1 73 ? 29.940 -15.780 -36.564 1.00 6.18 73 TYR B C 1
ATOM 1358 O O . TYR B 1 73 ? 30.652 -14.825 -36.874 1.00 6.22 73 TYR B O 1
ATOM 1367 N N . ILE B 1 74 ? 28.624 -15.690 -36.415 1.00 5.43 74 ILE B N 1
ATOM 1368 C CA . ILE B 1 74 ? 27.918 -14.434 -36.596 1.00 5.77 74 ILE B CA 1
ATOM 1369 C C . ILE B 1 74 ? 26.795 -14.324 -35.574 1.00 5.42 74 ILE B C 1
ATOM 1370 O O . ILE B 1 74 ? 26.280 -15.333 -35.092 1.00 4.91 74 ILE B O 1
ATOM 1375 N N . LEU B 1 75 ? 26.438 -13.093 -35.226 1.00 4.59 75 LEU B N 1
ATOM 1376 C CA . LEU B 1 75 ? 25.357 -12.854 -34.280 1.00 4.16 75 LEU B CA 1
ATOM 1377 C C . LEU B 1 75 ? 24.201 -12.318 -35.115 1.00 4.82 75 LEU B C 1
ATOM 1378 O O . LEU B 1 75 ? 24.232 -11.179 -35.583 1.00 4.92 75 LEU B O 1
ATOM 1383 N N . LEU B 1 76 ? 23.186 -13.157 -35.300 1.00 5.07 76 LEU B N 1
ATOM 1384 C CA . LEU B 1 76 ? 22.029 -12.827 -36.129 1.00 4.59 76 LEU B CA 1
ATOM 1385 C C . LEU B 1 76 ? 21.211 -11.591 -35.763 1.00 5.20 76 LEU B C 1
ATOM 1386 O O . LEU B 1 76 ? 20.594 -10.977 -36.637 1.00 6.51 76 LEU B O 1
ATOM 1391 N N . CYS B 1 77 ? 21.199 -11.220 -34.488 1.00 6.41 77 CYS B N 1
ATOM 1392 C CA . CYS B 1 77 ? 20.437 -10.052 -34.056 1.00 5.37 77 CYS B CA 1
ATOM 1393 C C . CYS B 1 77 ? 21.026 -8.762 -34.627 1.00 5.89 77 CYS B C 1
ATOM 1394 O O . CYS B 1 77 ? 20.384 -7.711 -34.599 1.00 7.01 77 CYS B O 1
ATOM 1397 N N . THR B 1 78 ? 2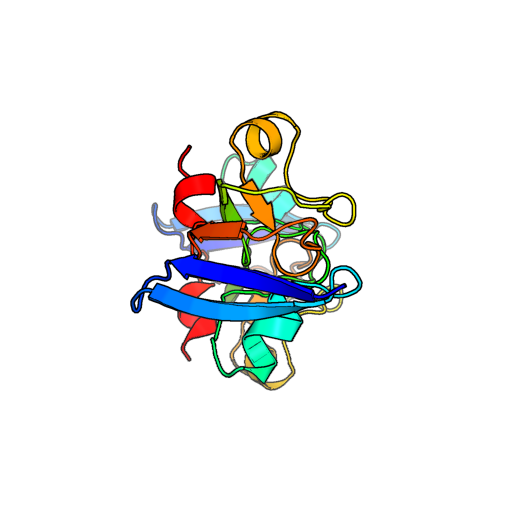2.248 -8.845 -35.143 1.00 5.39 78 THR B N 1
ATOM 1398 C CA . THR B 1 78 ? 22.923 -7.676 -35.703 1.00 5.88 78 THR B CA 1
ATOM 1399 C C . THR B 1 78 ? 23.607 -8.006 -37.025 1.00 5.91 78 THR B C 1
ATOM 1400 O O . THR B 1 78 ? 24.568 -7.344 -37.417 1.00 6.51 78 THR B O 1
ATOM 1404 N N . CYS B 1 79 ? 23.088 -9.011 -37.723 1.00 5.37 79 CYS B N 1
ATOM 1405 C CA . CYS B 1 79 ? 23.686 -9.453 -38.978 1.00 4.62 79 CYS B CA 1
ATOM 1406 C C . CYS B 1 79 ? 22.867 -9.172 -40.237 1.00 5.71 79 CYS B C 1
ATOM 1407 O O . CYS B 1 79 ? 21.720 -9.606 -40.357 1.00 5.83 79 CYS B O 1
ATOM 1410 N N . TYR B 1 80 ? 23.478 -8.449 -41.173 1.00 5.02 80 TYR B N 1
ATOM 1411 C CA . TYR B 1 80 ? 22.846 -8.118 -42.447 1.00 6.78 80 TYR B CA 1
ATOM 1412 C C . TYR B 1 80 ? 23.322 -9.099 -43.505 1.00 6.21 80 TYR B C 1
ATOM 1413 O O . TYR B 1 80 ? 24.506 -9.431 -43.559 1.00 8.10 80 TYR B O 1
ATOM 1422 N N . PRO B 1 81 ? 22.412 -9.581 -44.360 1.00 6.75 81 PRO B N 1
ATOM 1423 C CA . PRO B 1 81 ? 22.848 -10.512 -45.403 1.00 5.33 81 PRO B CA 1
ATOM 1424 C C . PRO B 1 81 ? 23.299 -9.660 -46.588 1.00 5.53 81 PRO B C 1
ATOM 1425 O O . PRO B 1 81 ? 22.697 -8.622 -46.868 1.00 5.81 81 PRO B O 1
ATOM 1429 N N . LYS B 1 82 ? 24.361 -10.077 -47.271 1.00 5.76 82 LYS B N 1
ATOM 1430 C CA . LYS B 1 82 ? 24.851 -9.331 -48.423 1.00 6.24 82 LYS B CA 1
ATOM 1431 C C . LYS B 1 82 ? 24.858 -10.203 -49.672 1.00 7.86 82 LYS B C 1
ATOM 1432 O O . LYS B 1 82 ? 25.504 -9.890 -50.672 1.00 7.81 82 LYS B O 1
ATOM 1438 N N . SER B 1 83 ? 24.112 -11.299 -49.587 1.00 7.54 83 SER B N 1
ATOM 1439 C CA . SER B 1 83 ? 23.953 -12.261 -50.672 1.00 7.38 83 SER B CA 1
ATOM 1440 C C . SER B 1 83 ? 23.105 -13.377 -50.084 1.00 6.17 83 SER B C 1
ATOM 1441 O O . SER B 1 83 ? 22.790 -13.349 -48.896 1.00 5.37 83 SER B O 1
ATOM 1444 N N . ASP B 1 84 ? 22.713 -14.343 -50.909 1.00 6.56 84 ASP B N 1
ATOM 1445 C CA . ASP B 1 84 ? 21.953 -15.476 -50.397 1.00 5.87 84 ASP B CA 1
ATOM 1446 C C . ASP B 1 84 ? 22.900 -16.116 -49.388 1.00 7.57 84 ASP B C 1
ATOM 1447 O O . ASP B 1 84 ? 24.112 -16.140 -49.607 1.00 6.30 84 ASP B O 1
ATOM 1452 N N . CYS B 1 85 ? 22.362 -16.630 -48.288 1.00 5.44 85 CYS B N 1
ATOM 1453 C CA . CYS B 1 85 ? 23.204 -17.246 -47.270 1.00 7.34 85 CYS B CA 1
ATOM 1454 C C . CYS B 1 85 ? 22.679 -18.578 -46.770 1.00 7.08 85 CYS B C 1
ATOM 1455 O O . CYS B 1 85 ? 21.478 -18.840 -46.793 1.00 8.43 85 CYS B O 1
ATOM 1458 N N . VAL B 1 86 ? 23.606 -19.416 -46.323 1.00 6.39 86 VAL B N 1
ATOM 1459 C CA . VAL B 1 86 ? 23.278 -20.705 -45.736 1.00 6.20 86 VAL B CA 1
ATOM 1460 C C . VAL B 1 86 ? 23.887 -20.547 -44.352 1.00 6.35 86 VAL B C 1
ATOM 1461 O O . VAL B 1 86 ? 25.098 -20.370 -44.219 1.00 5.54 86 VAL B O 1
ATOM 1465 N N . ILE B 1 87 ? 23.045 -20.592 -43.326 1.00 5.98 87 ILE B N 1
ATOM 1466 C CA . ILE B 1 87 ? 23.506 -20.395 -41.957 1.00 6.76 87 ILE B CA 1
ATOM 1467 C C . ILE B 1 87 ? 23.034 -21.483 -40.996 1.00 7.60 87 ILE B C 1
ATOM 1468 O O . ILE B 1 87 ? 21.880 -21.898 -41.042 1.00 8.26 87 ILE B O 1
ATOM 1473 N N . GLU B 1 88 ? 23.939 -21.941 -40.134 1.00 7.80 88 GLU B N 1
ATOM 1474 C CA . GLU B 1 88 ? 23.603 -22.947 -39.130 1.00 8.23 88 GLU B CA 1
ATOM 1475 C C . GLU B 1 88 ? 23.277 -22.171 -37.859 1.00 8.21 88 GLU B C 1
ATOM 1476 O O . GLU B 1 88 ? 24.101 -21.393 -37.376 1.00 7.01 88 GLU B O 1
ATOM 1482 N N . THR B 1 89 ? 22.080 -22.379 -37.324 1.00 6.54 89 THR B N 1
ATOM 1483 C CA . THR B 1 89 ? 21.652 -21.667 -36.124 1.00 6.52 89 THR B CA 1
ATOM 1484 C C . THR B 1 89 ? 21.909 -22.450 -34.840 1.00 7.08 89 THR B C 1
ATOM 1485 O O . THR B 1 89 ? 22.371 -23.589 -34.877 1.00 7.78 89 THR B O 1
ATOM 1489 N N . HIS B 1 90 ? 21.604 -21.821 -33.706 1.00 7.39 90 HIS B N 1
ATOM 1490 C CA . HIS B 1 90 ? 21.789 -22.429 -32.390 1.00 8.31 90 HIS B CA 1
ATOM 1491 C C . HIS B 1 90 ? 23.215 -22.940 -32.199 1.00 9.38 90 HIS B C 1
ATOM 1492 O O . HIS B 1 90 ? 23.425 -24.090 -31.805 1.00 9.99 90 HIS B O 1
ATOM 1499 N N . LYS B 1 91 ? 24.190 -22.076 -32.464 1.00 8.18 91 LYS B N 1
ATOM 1500 C CA . LYS B 1 91 ? 25.595 -22.447 -32.343 1.00 8.58 91 LYS B CA 1
ATOM 1501 C C . LYS B 1 91 ? 26.317 -21.869 -31.131 1.00 9.06 91 LYS B C 1
ATOM 1502 O O . LYS B 1 91 ? 27.546 -21.894 -31.071 1.00 8.93 91 LYS B O 1
ATOM 1508 N N . GLU B 1 92 ? 25.565 -21.355 -30.163 1.00 9.16 92 GLU B N 1
ATOM 1509 C CA . GLU B 1 92 ? 26.182 -20.785 -28.970 1.00 9.76 92 GLU B CA 1
ATOM 1510 C C . GLU B 1 92 ? 27.065 -21.794 -28.238 1.00 10.85 92 GLU B C 1
ATOM 1511 O O . GLU B 1 92 ? 28.188 -21.473 -27.848 1.00 10.86 92 GLU B O 1
ATOM 1517 N N . ASP B 1 93 ? 26.566 -23.012 -28.050 1.00 12.37 93 ASP B N 1
ATOM 1518 C CA . ASP B 1 93 ? 27.346 -24.034 -27.359 1.00 14.89 93 ASP B CA 1
ATOM 1519 C C . ASP B 1 93 ? 28.620 -24.382 -28.120 1.00 15.53 93 ASP B C 1
ATOM 1520 O O . ASP B 1 93 ? 29.689 -24.523 -27.524 1.00 15.83 93 ASP B O 1
ATOM 1525 N N . GLU B 1 94 ? 28.506 -24.520 -29.437 1.00 15.49 94 GLU B N 1
ATOM 1526 C CA . GLU B 1 94 ? 29.659 -24.849 -30.264 1.00 16.36 94 GLU B CA 1
ATOM 1527 C C . GLU B 1 94 ? 30.696 -23.742 -30.135 1.00 16.89 94 GLU B C 1
ATOM 1528 O O . GLU B 1 94 ? 31.891 -24.002 -29.988 1.00 16.93 94 GLU B O 1
ATOM 1534 N N . LEU B 1 95 ? 30.221 -22.504 -30.195 1.00 16.62 95 LEU B N 1
ATOM 1535 C CA . LEU B 1 95 ? 31.081 -21.333 -30.079 1.00 17.02 95 LEU B CA 1
ATOM 1536 C C . LEU B 1 95 ? 31.789 -21.321 -28.731 1.00 17.40 95 LEU B C 1
ATOM 1537 O O . LEU B 1 95 ? 32.985 -21.042 -28.648 1.00 17.75 95 LEU B O 1
ATOM 1542 N N . HIS B 1 96 ? 31.038 -21.626 -27.680 1.00 19.35 96 HIS B N 1
ATOM 1543 C CA . HIS B 1 96 ? 31.569 -21.644 -26.322 1.00 21.28 96 HIS B CA 1
ATOM 1544 C C . HIS B 1 96 ? 32.716 -22.635 -26.152 1.00 23.68 96 HIS B C 1
ATOM 1545 O O . HIS B 1 96 ? 33.616 -22.420 -25.341 1.00 20.51 96 HIS B O 1
ATOM 1552 N N . ASP B 1 97 ? 32.686 -23.717 -26.922 1.00 27.09 97 ASP B N 1
ATOM 1553 C CA . ASP B 1 97 ? 33.727 -24.731 -26.831 1.00 31.59 97 ASP B CA 1
ATOM 1554 C C . ASP B 1 97 ? 34.874 -24.517 -27.815 1.00 33.78 97 ASP B C 1
ATOM 1555 O O . ASP B 1 97 ? 35.995 -24.204 -27.410 1.00 35.40 97 ASP B O 1
ATOM 1560 N N . MET B 1 98 ? 34.591 -24.679 -29.104 1.00 36.03 98 MET B N 1
ATOM 1561 C CA . MET B 1 98 ? 35.608 -24.521 -30.141 1.00 37.91 98 MET B CA 1
ATOM 1562 C C . MET B 1 98 ? 36.887 -25.268 -29.775 1.00 38.67 98 MET B C 1
ATOM 1563 O O . MET B 1 98 ? 37.926 -24.600 -29.586 1.00 38.96 98 MET B O 1
#

InterPro domains:
  IPR001041 2Fe-2S ferredoxin-type iron-sulfur binding domain [PF00111] (107-178)
  IPR001041 2Fe-2S ferredoxin-type iron-sulfur binding domain [PS51085] (99-189)
  IPR001041 2Fe-2S ferredoxin-type iron-sulfur binding domain [cd00207] (101-184)
  IPR006058 2Fe-2S ferredoxin, iron-sulphur binding site [PS00197] (135-143)
  IPR010241 Ferredoxin [2Fe-2S], plant and bacteria [TIGR02008] (99-191)
  IPR012675 Beta-grasp domain superfamily [G3DSA:3.10.20.30] (97-194)
  IPR036010 2Fe-2S ferredoxin-like superfamily [SSF54292] (87-192)

Radius of gyration: 18.5 Å; Cα contacts (8 Å, |Δi|>4): 484; chains: 2; bounding box: 32×26×56 Å

Solvent-accessible surface area: 10237 Å² total; per-residue (Å²): 81,107,54,94,1,15,0,110,27,119,104,43,87,82,148,8,72,0,35,38,115,39,55,0,1,61,0,0,46,132,61,132,16,144,10,36,99,8,25,86,49,1,39,3,8,14,5,0,0,50,10,72,119,21,114,38,50,18,129,72,22,82,67,8,74,106,110,19,73,144,100,96,11,8,0,2,6,8,0,54,0,78,29,87,3,25,0,44,7,69,42,38,105,64,6,144,101,119,79,111,52,96,1,20,0,106,24,113,117,40,99,80,164,9,70,0,34,38,115,39,55,0,1,61,0,0,54,133,58,137,16,157,9,36,98,8,25,88,49,0,40,5,7,14,4,0,0,50,22,73,117,23,116,40,46,18,126,70,22,82,70,8,78,131,97,24,88,127,110,117,11,8,0,1,6,7,0,52,0,78,30,82,2,22,0,44,5,65,43,41,111,62,4,154,107,128